Protein AF-0000000069254774 (afdb_homodimer)

Secondary structure (DSSP, 8-state):
-------THHHHHTT---TTT-SSSSS-EE--HHHHHHTTTTT-HHHHHH-TTS-GGGHHHHIIIIITTTS-GGGEES-HHHHHIIIIISTT--B-TTSSBP------GGG-/-------THHHHHTT---TTT-SSSSS-EE--HHHHHHTTTTT-HHHHHH-TTS-GGGHHHHIIIIITTTS-GGGEES-HHHHHIIIIISTT--B-TTSSBP------GGG-

Foldseek 3Di:
DCPPPPDPQPQQQAQFDPCVVPLLGRTAAAAAPVVCVVVLRCSLVSLCVVCVPDRSVCSVVCCVPPRCVPYDVLRHHNDPVVLCCQCPVDVQSNDHSNRHRGDDDDPVVVVD/DPPPPPDPQPQQQAQFDPCVVPLLGRTAAAAAPVVCVVVLRCSLVSLCVVPVPDRSVCSVVCCVPPRCVPYDVLRHHNDPVVLCCQCPVDVQSNDHSNRHRGDDDDPVVVVD

pLDDT: mean 90.21, std 16.28, range [24.8, 98.81]

InterPro domains:
  IPR005804 Fatty acid desaturase domain [PF00487] (6-72)

Radius of gyration: 17.15 Å; Cα contacts (8 Å, |Δi|>4): 344; chains: 2; bounding box: 41×52×36 Å

Structure (mmCIF, N/CA/C/O backbone):
data_AF-0000000069254774-model_v1
#
loop_
_entity.id
_entity.type
_entity.pdbx_description
1 polymer 'Fatty acid desaturase domain-containing protein'
#
loop_
_atom_site.group_PDB
_atom_site.id
_atom_site.type_symbol
_atom_site.label_atom_id
_atom_site.label_alt_id
_atom_site.label_comp_id
_atom_site.label_asym_id
_atom_site.label_entity_id
_atom_site.label_seq_id
_atom_site.pdbx_PDB_ins_code
_atom_site.Cartn_x
_atom_site.Cartn_y
_atom_site.Cartn_z
_atom_site.occupancy
_atom_site.B_iso_or_equiv
_atom_site.auth_seq_id
_atom_site.auth_comp_id
_atom_site.auth_asym_id
_atom_site.auth_atom_id
_atom_site.pdbx_PDB_model_num
ATOM 1 N N . MET A 1 1 ? 7.668 20.578 -15.734 1 24.8 1 MET A N 1
ATOM 2 C CA . MET A 1 1 ? 6.406 20.531 -15.008 1 24.8 1 MET A CA 1
ATOM 3 C C . MET A 1 1 ? 5.965 19.094 -14.773 1 24.8 1 MET A C 1
ATOM 5 O O . MET A 1 1 ? 5.289 18.5 -15.625 1 24.8 1 MET A O 1
ATOM 9 N N . GLU A 1 2 ? 6.949 18.266 -14.375 1 31.88 2 GLU A N 1
ATOM 10 C CA . GLU A 1 2 ? 6.875 16.812 -14.203 1 31.88 2 GLU A CA 1
ATOM 11 C C . GLU A 1 2 ? 5.672 16.422 -13.352 1 31.88 2 GLU A C 1
ATOM 13 O O . GLU A 1 2 ? 5.629 16.703 -12.156 1 31.88 2 GLU A O 1
ATOM 18 N N . VAL A 1 3 ? 4.516 16.75 -13.898 1 34.66 3 VAL A N 1
ATOM 19 C CA . VAL A 1 3 ? 3.275 16.312 -13.273 1 34.66 3 VAL A CA 1
ATOM 20 C C . VAL A 1 3 ? 3.441 14.883 -12.75 1 34.66 3 VAL A C 1
ATOM 22 O O . VAL A 1 3 ? 3.494 13.93 -13.531 1 34.66 3 VAL A O 1
ATOM 25 N N . ALA A 1 4 ? 4.359 14.664 -11.906 1 39.81 4 ALA A N 1
ATOM 26 C CA . ALA A 1 4 ? 4.605 13.383 -11.242 1 39.81 4 ALA A CA 1
ATOM 27 C C . ALA A 1 4 ? 3.297 12.742 -10.789 1 39.81 4 ALA A C 1
ATOM 29 O O . ALA A 1 4 ? 2.48 13.383 -10.125 1 39.81 4 ALA A O 1
ATOM 30 N N . LEU A 1 5 ? 2.537 12.047 -11.719 1 46.41 5 LEU A N 1
ATOM 31 C CA . LEU A 1 5 ? 1.469 11.164 -11.258 1 46.41 5 LEU A CA 1
ATOM 32 C C . LEU A 1 5 ? 1.675 10.789 -9.797 1 46.41 5 LEU A C 1
ATOM 34 O O . LEU A 1 5 ? 2.609 10.055 -9.461 1 46.41 5 LEU A O 1
ATOM 38 N N . ILE A 1 6 ? 1.375 11.734 -8.938 1 56.88 6 ILE A N 1
ATOM 39 C CA . ILE A 1 6 ? 1.533 11.484 -7.512 1 56.88 6 ILE A CA 1
ATOM 40 C C . ILE A 1 6 ? 0.754 10.234 -7.117 1 56.88 6 ILE A C 1
ATOM 42 O O . ILE A 1 6 ? -0.467 10.172 -7.281 1 56.88 6 ILE A O 1
ATOM 46 N N . SER A 1 7 ? 1.48 9.164 -7.016 1 82.88 7 SER A N 1
ATOM 47 C CA . SER A 1 7 ? 0.861 7.988 -6.406 1 82.88 7 SER A CA 1
ATOM 48 C C . SER A 1 7 ? 0.225 8.336 -5.062 1 82.88 7 SER A C 1
ATOM 50 O O . SER A 1 7 ? 0.758 9.148 -4.309 1 82.88 7 SER A O 1
ATOM 52 N N . ILE A 1 8 ? -1.012 7.98 -4.863 1 90.56 8 ILE A N 1
ATOM 53 C CA . ILE A 1 8 ? -1.731 8.258 -3.627 1 90.56 8 ILE A CA 1
ATOM 54 C C . ILE A 1 8 ? -0.95 7.703 -2.438 1 90.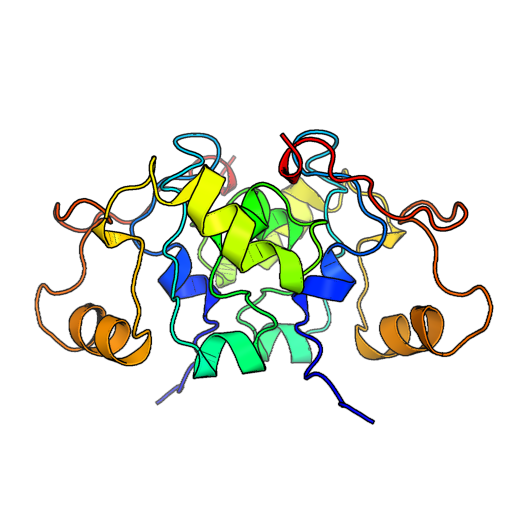56 8 ILE A C 1
ATOM 56 O O . ILE A 1 8 ? -1.221 8.062 -1.288 1 90.56 8 ILE A O 1
ATOM 60 N N . ASN A 1 9 ? 0.108 6.902 -2.73 1 90.38 9 ASN A N 1
ATOM 61 C CA . ASN A 1 9 ? 0.899 6.312 -1.654 1 90.38 9 ASN A CA 1
ATOM 62 C C . ASN A 1 9 ? 1.767 7.359 -0.961 1 90.38 9 ASN A C 1
ATOM 64 O O . ASN A 1 9 ? 1.96 7.305 0.255 1 90.38 9 ASN A O 1
ATOM 68 N N . LEU A 1 10 ? 2.248 8.32 -1.688 1 90.62 10 LEU A N 1
ATOM 69 C CA . LEU A 1 10 ? 3.154 9.32 -1.123 1 90.62 10 LEU A CA 1
ATOM 70 C C . LEU A 1 10 ? 2.449 10.156 -0.059 1 90.62 10 LEU A C 1
ATOM 72 O O . LEU A 1 10 ? 2.883 10.195 1.094 1 90.62 10 LEU A O 1
ATOM 76 N N . PRO A 1 11 ? 1.321 10.758 -0.406 1 94.75 11 PRO A N 1
ATOM 77 C CA . PRO A 1 11 ? 0.665 11.555 0.636 1 94.75 11 PRO A CA 1
ATOM 78 C C . PRO A 1 11 ? 0.104 10.695 1.767 1 94.75 11 PRO A C 1
ATOM 80 O O . PRO A 1 11 ? -0.051 11.172 2.893 1 94.75 11 PRO A O 1
ATOM 83 N N . GLN A 1 12 ? -0.158 9.438 1.598 1 97.12 12 GLN A N 1
ATOM 84 C CA . GLN A 1 12 ? -0.706 8.57 2.635 1 97.12 12 GLN A CA 1
ATOM 85 C C . GLN A 1 12 ? 0.317 8.328 3.74 1 97.12 12 GLN A C 1
ATOM 87 O O . GLN A 1 12 ? -0.052 8.062 4.887 1 97.12 12 GLN A O 1
ATOM 92 N N . HIS A 1 13 ? 1.558 8.438 3.449 1 96.62 13 HIS A N 1
ATOM 93 C CA . HIS A 1 13 ? 2.557 8.148 4.473 1 96.62 13 HIS A CA 1
ATOM 94 C C . HIS A 1 13 ? 3.342 9.398 4.844 1 96.62 13 HIS A C 1
ATOM 96 O O . HIS A 1 13 ? 4.238 9.352 5.688 1 96.62 13 HIS A O 1
ATOM 102 N N . ASP A 1 14 ? 2.996 10.5 4.172 1 94.81 14 ASP A N 1
ATOM 103 C CA . ASP A 1 14 ? 3.664 11.766 4.453 1 94.81 14 ASP A CA 1
ATOM 104 C C . ASP A 1 14 ? 3.406 12.219 5.887 1 94.81 14 ASP A C 1
ATOM 106 O O . ASP A 1 14 ? 2.254 12.336 6.309 1 94.81 14 ASP A O 1
ATOM 110 N N . GLY A 1 15 ? 4.551 12.406 6.617 1 96.44 15 GLY A N 1
ATOM 111 C CA . GLY A 1 15 ? 4.449 12.914 7.973 1 96.44 15 GLY A CA 1
ATOM 112 C C . GLY A 1 15 ? 3.961 11.875 8.969 1 96.44 15 GLY A C 1
ATOM 113 O O . GLY A 1 15 ? 3.445 12.219 10.031 1 96.44 15 GLY A O 1
ATOM 114 N N . CYS A 1 16 ? 4.016 10.633 8.695 1 97.62 16 CYS A N 1
ATOM 115 C CA . CYS A 1 16 ? 3.562 9.562 9.578 1 97.62 16 CYS A CA 1
ATOM 116 C C . CYS A 1 16 ? 4.738 8.727 10.062 1 97.62 16 CYS A C 1
ATOM 118 O O . CYS A 1 16 ? 5.754 8.609 9.375 1 97.62 16 CYS A O 1
ATOM 120 N N . PRO A 1 17 ? 4.613 8.148 11.281 1 95.88 17 PRO A N 1
ATOM 121 C CA . PRO A 1 17 ? 5.629 7.191 11.727 1 95.88 17 PRO A CA 1
ATOM 122 C C . PRO A 1 17 ? 5.562 5.867 10.969 1 95.88 17 PRO A C 1
ATOM 124 O O . PRO A 1 17 ? 4.613 5.629 10.219 1 95.88 17 PRO A O 1
ATOM 127 N N . GLY A 1 18 ? 6.59 5.02 11.109 1 93.88 18 GLY A N 1
ATOM 128 C CA . GLY A 1 18 ? 6.574 3.688 10.523 1 93.88 18 GLY A CA 1
ATOM 129 C C . GLY A 1 18 ? 5.594 2.752 11.203 1 93.88 18 GLY A C 1
ATOM 130 O O . GLY A 1 18 ? 5.184 2.992 12.344 1 93.88 18 GLY A O 1
ATOM 131 N N . PRO A 1 19 ? 5.242 1.727 10.5 1 94.25 19 PRO A N 1
ATOM 132 C CA . PRO A 1 19 ? 4.266 0.792 11.062 1 94.25 19 PRO A CA 1
ATOM 133 C C . PRO A 1 19 ? 4.77 0.103 12.328 1 94.25 19 PRO A C 1
ATOM 135 O O . PRO A 1 19 ? 3.973 -0.249 13.203 1 94.25 19 PRO A O 1
ATOM 138 N N . ASP A 1 20 ? 6.066 -0.096 12.438 1 92.06 20 ASP A N 1
ATOM 139 C CA . ASP A 1 20 ? 6.637 -0.73 13.625 1 92.06 20 ASP A CA 1
ATOM 140 C C . ASP A 1 20 ? 6.574 0.202 14.828 1 92.06 20 ASP A C 1
ATOM 142 O O . ASP A 1 20 ? 6.508 -0.257 15.969 1 92.06 20 ASP A O 1
ATOM 146 N N . GLU A 1 21 ? 6.598 1.46 14.586 1 94.5 21 GLU A N 1
ATOM 147 C CA . GLU A 1 21 ? 6.527 2.461 15.641 1 94.5 21 GLU A CA 1
ATOM 148 C C . GLU A 1 21 ? 5.086 2.686 16.094 1 94.5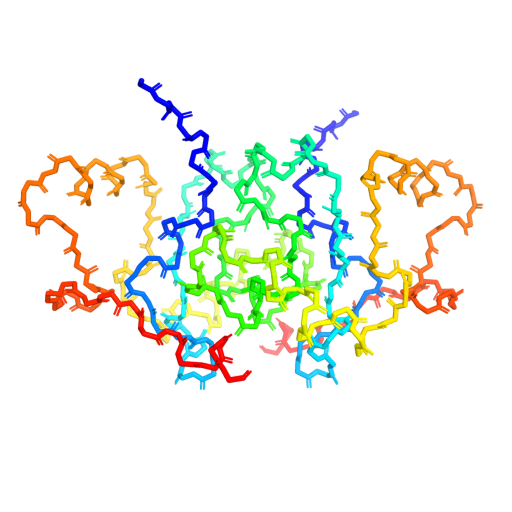 21 GLU A C 1
ATOM 150 O O . GLU A 1 21 ? 4.809 2.754 17.297 1 94.5 21 GLU A O 1
ATOM 155 N N . ASP A 1 22 ? 4.191 2.779 15.211 1 97.06 22 ASP A N 1
ATOM 156 C CA . ASP A 1 22 ? 2.779 3.035 15.484 1 97.06 22 ASP A CA 1
ATOM 157 C C . ASP A 1 22 ? 1.898 2.502 14.352 1 97.06 22 ASP A C 1
ATOM 159 O O . ASP A 1 22 ? 1.732 3.16 13.328 1 97.06 22 ASP A O 1
ATOM 163 N N . LYS A 1 23 ? 1.201 1.431 14.539 1 96.62 23 LYS A N 1
ATOM 164 C CA . LYS A 1 23 ? 0.469 0.775 13.461 1 96.62 23 LYS A CA 1
ATOM 165 C C . LYS A 1 23 ? -0.823 1.521 13.141 1 96.62 23 LYS A C 1
ATOM 167 O O . LYS A 1 23 ? -1.373 1.379 12.047 1 96.62 23 LYS A O 1
ATOM 172 N N . TYR A 1 24 ? -1.345 2.287 14.055 1 98.38 24 TYR A N 1
ATOM 173 C CA . TYR A 1 24 ? -2.604 2.984 13.812 1 98.38 24 TYR A CA 1
ATOM 174 C C . TYR A 1 24 ? -2.361 4.324 13.125 1 98.38 24 TYR A C 1
ATOM 176 O O . TYR A 1 24 ? -3.227 4.82 12.398 1 98.38 24 TYR A O 1
ATOM 184 N N . ASN A 1 25 ? -1.168 4.922 13.352 1 98.5 25 ASN A N 1
ATOM 185 C CA . ASN A 1 25 ? -0.902 6.258 12.836 1 98.5 25 ASN A CA 1
ATOM 186 C C . ASN A 1 25 ? 0.149 6.234 11.734 1 98.5 25 ASN A C 1
ATOM 188 O O . ASN A 1 25 ? 0.721 7.27 11.391 1 98.5 25 ASN A O 1
ATOM 192 N N . CYS A 1 26 ? 0.3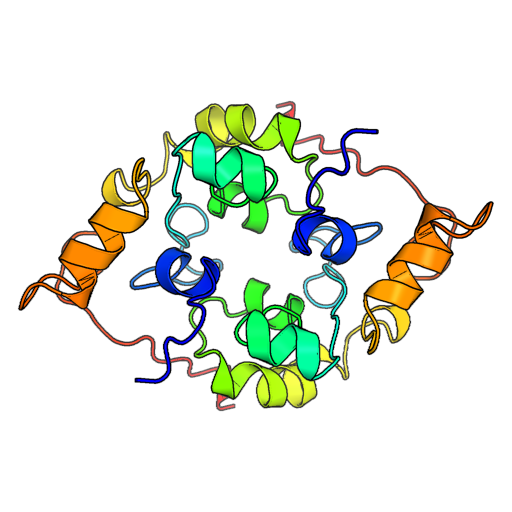88 5.074 11.18 1 97.38 26 CYS A N 1
ATOM 193 C CA . CYS A 1 26 ? 1.476 4.93 10.219 1 97.38 26 CYS A CA 1
ATOM 194 C C . CYS A 1 26 ? 1.052 5.422 8.844 1 97.38 26 CYS A C 1
ATOM 196 O O . CYS A 1 26 ? 1.865 5.465 7.918 1 97.38 26 CYS A O 1
ATOM 198 N N . SER A 1 27 ? -0.226 5.777 8.656 1 98.44 27 SER A N 1
ATOM 199 C CA . SER A 1 27 ? -0.678 6.258 7.352 1 98.44 27 SER A CA 1
ATOM 200 C C . SER A 1 27 ? -1.905 7.152 7.488 1 98.44 27 SER A C 1
ATOM 202 O O . SER A 1 27 ? -2.635 7.066 8.477 1 98.44 27 SER A O 1
ATOM 204 N N . ARG A 1 28 ? -2.039 8.023 6.543 1 98.44 28 ARG A N 1
ATOM 205 C CA . ARG A 1 28 ? -3.254 8.805 6.355 1 98.44 28 ARG A CA 1
ATOM 206 C C . ARG A 1 28 ? -4.273 8.047 5.512 1 98.44 28 ARG A C 1
ATOM 208 O O . ARG A 1 28 ? -3.898 7.281 4.621 1 98.44 28 ARG A O 1
ATOM 215 N N . ASN A 1 29 ? -5.527 8.242 5.848 1 98.81 29 ASN A N 1
ATOM 216 C CA . ASN A 1 29 ? -6.633 7.621 5.125 1 98.81 29 ASN A CA 1
ATOM 217 C C . ASN A 1 29 ? -7.473 8.656 4.383 1 98.81 29 ASN A C 1
ATOM 219 O O . ASN A 1 29 ? -7.863 9.672 4.957 1 98.81 29 ASN A O 1
ATOM 223 N N . PHE A 1 30 ? -7.652 8.492 3.156 1 98.25 30 PHE A N 1
ATOM 224 C CA . PHE A 1 30 ? -8.5 9.352 2.336 1 98.25 30 PHE A CA 1
ATOM 225 C C . PHE A 1 30 ? -9.82 8.656 2.014 1 98.25 30 PHE A C 1
ATOM 227 O O . PHE A 1 30 ? -9.891 7.844 1.091 1 98.25 30 PHE A O 1
ATOM 234 N N . THR A 1 31 ? -10.859 9.062 2.656 1 98.44 31 THR A N 1
ATOM 235 C CA . THR A 1 31 ? -12.07 8.258 2.781 1 98.44 31 THR A CA 1
ATOM 236 C C . THR A 1 31 ? -13.125 8.719 1.78 1 98.44 31 THR A C 1
ATOM 238 O O . THR A 1 31 ? -14.242 8.195 1.771 1 98.44 31 THR A O 1
ATOM 241 N N . GLY A 1 32 ? -12.82 9.656 0.905 1 97.75 32 GLY A N 1
ATOM 242 C CA . GLY A 1 32 ? -13.781 10.094 -0.099 1 97.75 32 GLY A CA 1
ATOM 243 C C . GLY A 1 32 ? -14.273 8.977 -0.99 1 97.75 32 GLY A C 1
ATOM 244 O O . GLY A 1 32 ? -13.484 8.125 -1.423 1 97.75 32 GLY A O 1
ATOM 245 N N . PRO A 1 33 ? -15.602 8.938 -1.313 1 96.44 33 PRO A N 1
ATOM 246 C CA . PRO A 1 33 ? -16.172 7.797 -2.033 1 96.44 33 PRO A CA 1
ATOM 247 C C . PRO A 1 33 ? -15.68 7.699 -3.475 1 96.44 33 PRO A C 1
ATOM 249 O O . PRO A 1 33 ? -15.516 6.598 -4 1 96.44 33 PRO A O 1
ATOM 252 N N . LEU A 1 34 ? -15.438 8.789 -4.113 1 94.56 34 LEU A N 1
ATOM 253 C CA . LEU A 1 34 ? -14.992 8.742 -5.5 1 94.56 34 LEU A CA 1
ATOM 254 C C . LEU A 1 34 ? -13.617 8.102 -5.613 1 94.56 34 LEU A C 1
ATOM 256 O O . LEU A 1 34 ? -13.398 7.215 -6.441 1 94.56 34 LEU A O 1
ATOM 260 N N . LEU A 1 35 ? -12.664 8.555 -4.801 1 93.94 35 LEU A N 1
ATOM 261 C CA . LEU A 1 35 ? -11.336 7.965 -4.781 1 93.94 35 LEU A CA 1
ATOM 262 C C . LEU A 1 35 ? -11.406 6.465 -4.508 1 93.94 35 LEU A C 1
ATOM 264 O O . LEU A 1 35 ? -10.773 5.672 -5.211 1 93.94 35 LEU A O 1
ATOM 268 N N . ASN A 1 36 ? -12.188 6.078 -3.562 1 95.62 36 ASN A N 1
ATOM 269 C CA . ASN A 1 36 ? -12.203 4.699 -3.09 1 95.62 36 ASN A CA 1
ATOM 270 C C . ASN A 1 36 ? -12.945 3.781 -4.055 1 95.62 36 ASN A C 1
ATOM 272 O O . ASN A 1 36 ? -12.664 2.584 -4.125 1 95.62 36 ASN A O 1
ATOM 276 N N . TYR A 1 37 ? -13.844 4.352 -4.781 1 93.75 37 TYR A N 1
ATOM 277 C CA . TYR A 1 37 ? -14.453 3.584 -5.863 1 93.75 37 TYR A CA 1
ATOM 278 C C . TYR A 1 37 ? -13.406 3.195 -6.902 1 93.75 37 TYR A C 1
ATOM 280 O O . TYR A 1 37 ? -13.367 2.049 -7.352 1 93.75 37 TYR A O 1
ATOM 288 N N . PHE A 1 38 ? -12.438 4.082 -7.184 1 90.88 38 PHE A N 1
ATOM 289 C CA . PHE A 1 38 ? -11.477 3.863 -8.258 1 90.88 38 PHE A CA 1
ATOM 290 C C . PHE A 1 38 ? -10.258 3.098 -7.75 1 90.88 38 PHE A C 1
ATOM 292 O O . PHE A 1 38 ? -9.523 2.496 -8.539 1 90.88 38 PHE A O 1
ATOM 299 N N . THR A 1 39 ? -10.07 3.021 -6.469 1 92.69 39 THR A N 1
ATOM 300 C CA . THR A 1 39 ? -8.859 2.408 -5.934 1 92.69 39 THR A CA 1
ATOM 301 C C . THR A 1 39 ? -9.195 1.165 -5.117 1 92.69 39 THR A C 1
ATOM 303 O O . THR A 1 39 ? -8.359 0.671 -4.355 1 92.69 39 THR A O 1
ATOM 306 N N . CYS A 1 40 ? -10.445 0.709 -5.203 1 93.88 40 CYS A N 1
ATOM 307 C CA . CYS A 1 40 ? -10.867 -0.451 -4.43 1 93.88 40 CYS A CA 1
ATOM 308 C C . CYS A 1 40 ? -10.555 -0.26 -2.949 1 93.88 40 CYS A C 1
ATOM 310 O O . CYS A 1 40 ? -9.938 -1.12 -2.322 1 93.88 40 CYS A O 1
ATOM 312 N N . ASN A 1 41 ? -10.914 0.924 -2.438 1 96.19 41 ASN A N 1
ATOM 313 C CA . ASN A 1 41 ? -10.875 1.281 -1.023 1 96.19 41 ASN A CA 1
ATOM 314 C C . ASN A 1 41 ? -9.445 1.33 -0.495 1 96.19 41 ASN A C 1
ATOM 316 O O . ASN A 1 41 ? -9.211 1.181 0.707 1 96.19 41 ASN A O 1
ATOM 320 N N . ASN A 1 42 ? -8.445 1.616 -1.459 1 95.44 42 ASN A N 1
ATOM 321 C CA . ASN A 1 42 ? -7.062 1.805 -1.027 1 95.44 42 ASN A CA 1
ATOM 322 C C . ASN A 1 42 ? -6.902 3.072 -0.194 1 95.44 42 ASN A C 1
ATOM 324 O O . ASN A 1 42 ? -5.863 3.281 0.432 1 95.44 42 ASN A O 1
ATOM 328 N N . GLY A 1 43 ? -7.898 3.969 -0.177 1 97.31 43 GLY A N 1
ATOM 329 C CA . GLY A 1 43 ? -7.891 5.121 0.711 1 97.31 43 GLY A CA 1
ATOM 330 C C . GLY A 1 43 ? -7.867 4.742 2.18 1 97.31 43 GLY A C 1
ATOM 331 O O . GLY A 1 43 ? -7.422 5.523 3.021 1 97.31 43 GLY A O 1
ATOM 332 N N . TYR A 1 44 ? -8.352 3.596 2.471 1 98.06 44 TYR A N 1
ATOM 333 C CA . TYR A 1 44 ? -8.266 3.043 3.818 1 98.06 44 TYR A CA 1
ATOM 334 C C . TYR A 1 44 ? -6.957 2.287 4.012 1 98.06 44 TYR A C 1
ATOM 336 O O . TYR A 1 44 ? -6.957 1.062 4.16 1 98.06 44 TYR A O 1
ATOM 344 N N . HIS A 1 45 ? -5.945 3.088 4.094 1 98.25 45 HIS A N 1
ATOM 345 C CA . HIS A 1 45 ? -4.598 2.584 3.869 1 98.25 45 HIS A CA 1
ATOM 346 C C . HIS A 1 45 ? -4.027 1.949 5.137 1 98.25 45 HIS A C 1
ATOM 348 O O . HIS A 1 45 ? -3.242 1.002 5.062 1 98.25 45 HIS A O 1
ATOM 354 N N . THR A 1 46 ? -4.453 2.43 6.336 1 98.5 46 THR A N 1
ATOM 355 C CA . THR A 1 46 ? -4.012 1.815 7.582 1 98.5 46 THR A CA 1
ATOM 356 C C . THR A 1 46 ? -4.496 0.372 7.676 1 98.5 46 THR A C 1
ATOM 358 O O . THR A 1 46 ? -3.717 -0.531 7.988 1 98.5 46 THR A O 1
ATOM 361 N N . ILE A 1 47 ? -5.785 0.169 7.363 1 97.38 47 ILE A N 1
ATOM 362 C CA . ILE A 1 47 ? -6.316 -1.19 7.371 1 97.38 47 ILE A CA 1
ATOM 363 C C . ILE A 1 47 ? -5.594 -2.029 6.32 1 97.38 47 ILE A C 1
ATOM 365 O O . ILE A 1 47 ? -5.316 -3.211 6.543 1 97.38 47 ILE A O 1
ATOM 369 N N . HIS A 1 48 ? -5.238 -1.461 5.164 1 96.75 48 HIS A N 1
ATOM 370 C CA . HIS A 1 48 ? -4.465 -2.158 4.141 1 96.75 48 HIS A CA 1
ATOM 371 C C . HIS A 1 48 ? -3.127 -2.637 4.695 1 96.75 48 HIS A C 1
ATOM 373 O O . HIS A 1 48 ? -2.715 -3.77 4.438 1 96.75 48 HIS A O 1
ATOM 379 N N . HIS A 1 49 ? -2.475 -1.794 5.363 1 97.31 49 HIS A N 1
ATOM 380 C CA . HIS A 1 49 ? -1.188 -2.18 5.934 1 97.31 49 HIS A CA 1
ATOM 381 C C . HIS A 1 49 ? -1.359 -3.248 7.008 1 97.31 49 HIS A C 1
ATOM 383 O O . HIS A 1 49 ? -0.543 -4.164 7.113 1 97.31 49 HIS A O 1
ATOM 389 N N . MET A 1 50 ? -2.41 -3.148 7.812 1 95.44 50 MET A N 1
ATOM 390 C CA . MET A 1 50 ? -2.625 -4.07 8.922 1 95.44 50 MET A CA 1
ATOM 391 C C . MET A 1 50 ? -3.096 -5.43 8.414 1 95.44 50 MET A C 1
ATOM 393 O O . MET A 1 50 ? -2.672 -6.469 8.93 1 95.44 50 MET A O 1
ATOM 397 N N . TYR A 1 51 ? -3.977 -5.367 7.426 1 94.56 51 TYR A N 1
ATOM 398 C CA . TYR A 1 51 ? -4.613 -6.57 6.902 1 94.56 51 TYR A CA 1
ATOM 399 C C . TYR A 1 51 ? -4.652 -6.551 5.379 1 94.56 51 TYR A C 1
ATOM 401 O O . TYR A 1 51 ? -5.734 -6.523 4.781 1 94.56 51 TYR A O 1
ATOM 409 N N . PRO A 1 52 ? -3.504 -6.754 4.766 1 95.19 52 PRO A N 1
ATOM 410 C CA . PRO A 1 52 ? -3.451 -6.551 3.316 1 95.19 52 PRO A CA 1
ATOM 411 C C . PRO A 1 52 ? -4.168 -7.656 2.541 1 95.19 52 PRO A C 1
ATOM 413 O O . PRO A 1 52 ? -4.473 -7.484 1.358 1 95.19 52 PRO A O 1
ATOM 416 N N . GLY A 1 53 ? -4.477 -8.711 3.143 1 91.25 53 GLY A N 1
ATOM 417 C CA . GLY A 1 53 ? -5.215 -9.781 2.494 1 91.25 53 GLY A CA 1
ATOM 418 C C . GLY A 1 53 ? -6.719 -9.602 2.576 1 91.25 53 GLY A C 1
ATOM 419 O O . GLY A 1 53 ? -7.473 -10.375 1.976 1 91.25 53 GLY A O 1
ATOM 420 N N . MET A 1 54 ? -7.16 -8.602 3.248 1 93.12 54 MET A N 1
ATOM 421 C CA . MET A 1 54 ? -8.586 -8.336 3.41 1 93.12 54 MET A CA 1
ATOM 422 C C . MET A 1 54 ? -9.219 -7.926 2.084 1 93.12 54 MET A C 1
ATOM 424 O O . MET A 1 54 ? -8.633 -7.152 1.326 1 93.12 54 MET A O 1
ATOM 428 N N . HIS A 1 55 ? -10.422 -8.516 1.831 1 91.81 55 HIS A N 1
ATOM 429 C CA . HIS A 1 55 ? -11.156 -8.094 0.643 1 91.81 55 HIS A CA 1
ATOM 430 C C . HIS A 1 55 ? -11.531 -6.617 0.728 1 91.81 55 HIS A C 1
ATOM 432 O O . HIS A 1 55 ? -11.922 -6.133 1.792 1 91.81 55 HIS A O 1
ATOM 438 N N . TRP A 1 56 ? -11.461 -5.961 -0.307 1 92 56 TRP A N 1
ATOM 439 C CA . TRP A 1 56 ? -11.602 -4.512 -0.327 1 92 56 TRP A CA 1
ATOM 440 C C . TRP A 1 56 ? -12.977 -4.086 0.184 1 92 56 TRP A C 1
ATOM 442 O O . TRP A 1 56 ? -13.125 -3 0.753 1 92 56 TRP A O 1
ATOM 452 N N . THR A 1 57 ? -13.984 -4.871 0.034 1 92.81 57 THR A N 1
ATOM 453 C CA . THR A 1 57 ? -15.328 -4.48 0.445 1 92.81 57 THR A CA 1
ATOM 454 C C . THR A 1 57 ? -15.453 -4.469 1.966 1 92.81 57 THR A C 1
ATOM 456 O O . THR A 1 57 ? -16.359 -3.855 2.518 1 92.81 57 THR A O 1
ATOM 459 N N . ALA A 1 58 ? -14.586 -5.141 2.623 1 95.19 58 ALA A N 1
ATOM 460 C CA . ALA A 1 58 ? -14.633 -5.23 4.078 1 95.19 58 ALA A CA 1
ATOM 461 C C . ALA A 1 58 ? -13.836 -4.102 4.727 1 95.19 58 ALA A C 1
ATOM 463 O O . ALA A 1 58 ? -13.945 -3.867 5.93 1 95.19 58 ALA A O 1
ATOM 464 N N . MET A 1 59 ? -13.102 -3.391 3.979 1 96.25 59 MET A N 1
ATOM 465 C CA . MET A 1 59 ? -12.117 -2.451 4.5 1 96.25 59 MET A CA 1
ATOM 466 C C . MET A 1 59 ? -12.797 -1.27 5.184 1 96.25 59 MET A C 1
ATOM 468 O O . MET A 1 59 ? -12.297 -0.757 6.188 1 96.25 59 MET A O 1
ATOM 472 N N . ILE A 1 60 ? -13.914 -0.837 4.664 1 97.88 60 ILE A N 1
ATOM 473 C CA . ILE A 1 60 ? -14.602 0.315 5.234 1 97.88 60 ILE A CA 1
ATOM 474 C C . ILE A 1 60 ? -15.031 -0 6.664 1 97.88 60 ILE A C 1
ATOM 476 O O . ILE A 1 60 ? -14.711 0.744 7.594 1 97.88 60 ILE A O 1
ATOM 480 N N . GLU A 1 61 ? -15.719 -1.094 6.773 1 97.94 61 GLU A N 1
ATOM 481 C CA . GLU A 1 61 ? -16.172 -1.489 8.102 1 97.94 61 GLU A CA 1
ATOM 482 C C . GLU A 1 61 ? -15 -1.749 9.039 1 97.94 61 GLU A C 1
ATOM 484 O O . GLU A 1 61 ? -15.031 -1.358 10.203 1 97.94 61 GLU A O 1
ATOM 489 N N . ALA A 1 62 ? -13.992 -2.43 8.609 1 97.69 62 ALA A N 1
ATOM 490 C CA . ALA A 1 62 ? -12.812 -2.707 9.422 1 97.69 62 ALA A CA 1
ATOM 491 C C . ALA A 1 62 ? -12.141 -1.413 9.875 1 97.69 62 ALA A C 1
ATOM 493 O O . ALA A 1 62 ? -11.711 -1.296 11.023 1 97.69 62 ALA A O 1
ATOM 494 N N . HIS A 1 63 ? -12.016 -0.462 8.93 1 98.38 63 HIS A N 1
ATOM 495 C CA . HIS A 1 63 ? -11.461 0.842 9.281 1 98.38 63 HIS A CA 1
ATOM 496 C C . HIS A 1 63 ? -12.258 1.484 10.414 1 98.38 63 HIS A C 1
ATOM 498 O O . HIS A 1 63 ? -11.672 1.935 11.406 1 98.38 63 HIS A O 1
ATOM 504 N N . GLU A 1 64 ? -13.555 1.495 10.273 1 98.44 64 GLU A N 1
ATOM 505 C CA . GLU A 1 64 ? -14.43 2.129 11.258 1 98.44 64 GLU A CA 1
ATOM 506 C C . GLU A 1 64 ? -14.297 1.455 12.625 1 98.44 64 GLU A C 1
ATOM 508 O O . GLU A 1 64 ? -14.32 2.127 13.656 1 98.44 64 GLU A O 1
ATOM 513 N N . ARG A 1 65 ? -14.094 0.21 12.609 1 97.81 65 ARG A N 1
ATOM 514 C CA . ARG A 1 65 ? -14.125 -0.554 13.852 1 97.81 65 ARG A CA 1
ATOM 515 C C . ARG A 1 65 ? -12.734 -0.626 14.484 1 97.81 65 ARG A C 1
ATOM 517 O O . ARG A 1 65 ? -12.602 -0.497 15.703 1 97.81 65 ARG A O 1
ATOM 524 N N . LEU A 1 66 ? -11.734 -0.803 13.727 1 97.44 66 LEU A N 1
ATOM 525 C CA . LEU A 1 66 ? -10.445 -1.215 14.258 1 97.44 66 LEU A CA 1
ATOM 526 C C . LEU A 1 66 ? -9.453 -0.054 14.25 1 97.44 66 LEU A C 1
ATOM 528 O O . LEU A 1 66 ? -8.531 -0.008 15.07 1 97.44 66 LEU A O 1
ATOM 532 N N . VAL A 1 67 ? -9.617 0.852 13.328 1 98.56 67 VAL A N 1
ATOM 533 C CA . VAL A 1 67 ? -8.578 1.853 13.117 1 98.56 67 VAL A CA 1
ATOM 534 C C . VAL A 1 67 ? -9.055 3.211 13.625 1 98.56 67 VAL A C 1
ATOM 536 O O . VAL A 1 67 ? -8.414 3.822 14.484 1 98.56 67 VAL A O 1
ATOM 539 N N . LYS A 1 68 ? -10.172 3.658 13.195 1 98.62 68 LYS A N 1
ATOM 540 C CA . LYS A 1 68 ? -10.672 5.012 13.43 1 98.62 68 LYS A CA 1
ATOM 541 C C . LYS A 1 68 ? -10.703 5.344 14.914 1 98.62 68 LYS A C 1
ATOM 543 O O . LYS A 1 68 ? -10.297 6.434 15.32 1 98.62 68 LYS A O 1
ATOM 548 N N . PRO A 1 69 ? -11.094 4.438 15.781 1 98.62 69 PRO A N 1
ATOM 549 C CA . PRO A 1 69 ? -11.148 4.793 17.203 1 98.62 69 PRO A CA 1
ATOM 550 C C . PRO A 1 69 ? -9.766 4.973 17.828 1 98.62 69 PRO A C 1
ATOM 552 O O . PRO A 1 69 ? -9.641 5.531 18.922 1 98.62 69 PRO A O 1
ATOM 555 N N . LYS A 1 70 ? -8.695 4.539 17.203 1 98.69 70 LYS A N 1
ATOM 556 C CA . LYS A 1 70 ? -7.371 4.508 17.812 1 98.69 70 LYS A CA 1
ATOM 557 C C . LYS A 1 70 ? -6.418 5.469 17.109 1 98.69 70 LYS A C 1
ATOM 559 O O . LYS A 1 70 ? -5.367 5.816 17.641 1 98.69 70 LYS A O 1
ATOM 564 N N . MET A 1 71 ? -6.789 5.891 15.945 1 98.69 71 MET A N 1
ATOM 565 C CA . MET A 1 71 ? -5.902 6.738 15.156 1 98.69 71 MET A CA 1
ATOM 566 C C . MET A 1 71 ? -6.078 8.203 15.531 1 98.69 71 MET A C 1
ATOM 568 O O . MET A 1 71 ? -7.094 8.586 16.125 1 98.69 71 MET A O 1
ATOM 572 N N . HIS A 1 72 ? -5.051 9.016 15.227 1 98.75 72 HIS A N 1
ATOM 573 C CA . HIS A 1 72 ? -5.211 10.469 15.312 1 98.75 72 HIS A CA 1
ATOM 574 C C . HIS A 1 72 ? -6.25 10.961 14.305 1 98.75 72 HIS A C 1
ATOM 576 O O . HIS A 1 72 ? -6.254 10.539 13.148 1 98.75 72 HIS A O 1
ATOM 582 N N . PRO A 1 73 ? -7.125 11.789 14.703 1 98.38 73 PRO A N 1
ATOM 583 C CA . PRO A 1 73 ? -8.219 12.227 13.836 1 98.38 73 PRO A CA 1
ATOM 584 C C . PRO A 1 73 ? -7.73 12.906 12.562 1 98.38 73 PRO A C 1
ATOM 586 O O . PRO A 1 73 ? -8.406 12.852 11.523 1 98.38 73 PRO A O 1
ATOM 589 N N . ASN A 1 74 ? -6.52 13.492 12.547 1 98.44 74 ASN A N 1
ATOM 590 C CA . ASN A 1 74 ? -5.969 14.141 11.359 1 98.44 74 ASN A CA 1
ATOM 591 C C . ASN A 1 74 ? -5.711 13.141 10.242 1 98.44 74 ASN A C 1
ATOM 593 O O . ASN A 1 74 ? -5.496 13.531 9.094 1 98.44 74 ASN A O 1
ATOM 597 N N . LEU A 1 75 ? -5.738 11.906 10.586 1 98.81 75 LEU A N 1
ATOM 598 C CA . LEU A 1 75 ? -5.352 10.891 9.617 1 98.81 75 LEU A CA 1
ATOM 599 C C . LEU A 1 75 ? -6.574 10.312 8.914 1 98.81 75 LEU A C 1
ATOM 601 O O . LEU A 1 75 ? -6.441 9.469 8.023 1 98.81 75 LEU A O 1
ATOM 605 N N . ASP A 1 76 ? -7.727 10.711 9.273 1 98.75 76 ASP A N 1
ATOM 606 C CA . ASP A 1 76 ? -8.969 10.375 8.594 1 98.75 76 ASP A CA 1
ATOM 607 C C . ASP A 1 76 ? -9.469 11.547 7.754 1 98.75 76 ASP A C 1
ATOM 609 O O . ASP A 1 76 ? -10.25 12.375 8.234 1 98.75 76 ASP A O 1
ATOM 613 N N . GLN A 1 77 ? -9.102 11.578 6.465 1 97.75 77 GLN A N 1
ATOM 614 C CA . GLN A 1 77 ? -9.32 12.719 5.574 1 97.75 77 GLN A CA 1
ATOM 615 C C . GLN A 1 77 ? -10.32 12.367 4.473 1 97.75 77 GLN A C 1
ATOM 617 O O . GLN A 1 77 ? -10.102 11.43 3.709 1 97.75 77 GLN A O 1
ATOM 622 N N . PRO A 1 78 ? -11.344 13.141 4.309 1 96.75 78 PRO A N 1
ATOM 623 C CA . PRO A 1 78 ? -12.344 12.812 3.289 1 96.75 78 PRO A CA 1
ATOM 624 C C . PRO A 1 78 ? -11.93 13.25 1.888 1 96.75 78 PRO A C 1
ATOM 626 O O . PRO A 1 78 ? -12.422 12.711 0.896 1 96.75 78 PRO A O 1
ATOM 629 N N . ASN A 1 79 ? -10.984 14.273 1.822 1 96.75 79 ASN A N 1
ATOM 630 C CA . ASN A 1 79 ? -10.695 14.875 0.523 1 96.75 79 ASN A CA 1
ATOM 631 C C . ASN A 1 79 ? -9.195 14.906 0.243 1 96.75 79 ASN A C 1
ATOM 633 O O . ASN A 1 79 ? -8.477 15.758 0.768 1 96.75 79 ASN A O 1
ATOM 637 N N . LEU A 1 80 ? -8.805 14.07 -0.629 1 96.19 80 LEU A N 1
ATOM 638 C CA . LEU A 1 80 ? -7.395 13.984 -1.004 1 96.19 80 LEU A CA 1
ATOM 639 C C . LEU A 1 80 ? -6.93 15.289 -1.65 1 96.19 80 LEU A C 1
ATOM 641 O O . LEU A 1 80 ? -5.863 15.812 -1.309 1 96.19 80 LEU A O 1
ATOM 645 N N . LEU A 1 81 ? -7.691 15.883 -2.549 1 95.75 81 LEU A N 1
ATOM 646 C CA . LEU A 1 81 ? -7.277 17.062 -3.303 1 95.75 81 LEU A CA 1
ATOM 647 C C . LEU A 1 81 ? -7.117 18.266 -2.383 1 95.75 81 LEU A C 1
ATOM 649 O O . LEU A 1 81 ? -6.191 19.062 -2.557 1 95.75 81 LEU A O 1
ATOM 653 N N . TRP A 1 82 ? -8.031 18.391 -1.471 1 96.62 82 TRP A N 1
ATOM 654 C CA . TRP A 1 82 ? -7.887 19.469 -0.498 1 96.62 82 TRP A CA 1
ATOM 655 C C . TRP A 1 82 ? -6.617 19.297 0.33 1 96.62 82 TRP A C 1
ATOM 657 O O . TRP A 1 82 ? -5.891 20.266 0.581 1 96.62 82 TRP A O 1
ATOM 667 N N . TYR A 1 83 ? -6.336 18.094 0.758 1 96.81 83 TYR A N 1
ATOM 668 C CA . TYR A 1 83 ? -5.121 17.828 1.515 1 96.81 83 TYR A CA 1
ATOM 669 C C . TYR A 1 83 ? -3.881 18.203 0.707 1 96.81 83 TYR A C 1
ATOM 671 O O . TYR A 1 83 ? -2.955 18.828 1.231 1 96.81 83 TYR A O 1
ATOM 679 N N . LEU A 1 84 ? -3.842 17.797 -0.53 1 96.19 84 LEU A N 1
ATOM 680 C CA . LEU A 1 84 ? -2.695 18.109 -1.382 1 96.19 84 LEU A CA 1
ATOM 681 C C . LEU A 1 84 ? -2.516 19.609 -1.54 1 96.19 84 LEU A C 1
ATOM 683 O O . LEU A 1 84 ? -1.391 20.109 -1.488 1 96.19 84 LEU A O 1
ATOM 687 N N . PHE A 1 85 ? -3.605 20.266 -1.718 1 97.38 85 PHE A N 1
ATOM 688 C CA . PHE A 1 85 ? -3.559 21.719 -1.863 1 97.38 85 PHE A CA 1
ATOM 689 C C . PHE A 1 85 ? -2.984 22.359 -0.611 1 97.38 85 PHE A C 1
ATOM 691 O O . PHE A 1 85 ? -2.018 23.125 -0.689 1 97.38 85 PHE A O 1
ATOM 698 N N . VAL A 1 86 ? -3.508 22.078 0.581 1 97 86 VAL A N 1
ATOM 699 C CA . VAL A 1 86 ? -3.09 22.672 1.847 1 97 86 VAL A CA 1
ATOM 700 C C . VAL A 1 86 ? -1.633 22.312 2.129 1 97 86 VAL A C 1
ATOM 702 O O . VAL A 1 86 ? -0.844 23.172 2.531 1 97 86 VAL A O 1
ATOM 705 N N . THR A 1 87 ? -1.293 21.062 1.892 1 95.94 87 THR A N 1
ATOM 706 C CA . THR A 1 87 ? 0.001 20.531 2.297 1 95.94 87 THR A CA 1
ATOM 707 C C . THR A 1 87 ? 1.106 21.016 1.366 1 95.94 87 THR A C 1
ATOM 709 O O . THR A 1 87 ? 2.195 21.375 1.819 1 95.94 87 THR A O 1
ATOM 712 N N . TYR A 1 88 ? 0.776 21.109 0.057 1 94.31 88 TYR A N 1
ATOM 713 C CA . TYR A 1 88 ? 1.883 21.312 -0.869 1 94.31 88 TYR A CA 1
ATOM 714 C C . TYR A 1 88 ? 1.779 22.688 -1.545 1 94.31 88 TYR A C 1
ATOM 716 O O . TYR A 1 88 ? 2.758 23.172 -2.105 1 94.31 88 TYR A O 1
ATOM 724 N N . ALA A 1 89 ? 0.642 23.344 -1.463 1 95.62 89 ALA A N 1
ATOM 725 C CA . ALA A 1 89 ? 0.482 24.609 -2.17 1 95.62 89 ALA A CA 1
ATOM 726 C C . ALA A 1 89 ? 0.56 25.797 -1.203 1 95.62 89 ALA A C 1
ATOM 728 O O . ALA A 1 89 ? 0.952 26.906 -1.591 1 95.62 89 ALA A O 1
ATOM 729 N N . LEU A 1 90 ? 0.202 25.625 0.072 1 95.31 90 LEU A N 1
ATOM 730 C CA . LEU A 1 90 ? 0.204 26.703 1.048 1 95.31 90 LEU A CA 1
ATOM 731 C C . LEU A 1 90 ? 1.496 26.703 1.857 1 95.31 90 LEU A C 1
ATOM 733 O O . LEU A 1 90 ? 1.955 25.656 2.303 1 95.31 90 LEU A O 1
ATOM 737 N N . PRO A 1 91 ? 2.094 27.906 2.053 1 93.31 91 PRO A N 1
ATOM 738 C CA . PRO A 1 91 ? 3.297 27.984 2.885 1 93.31 91 PRO A CA 1
ATOM 739 C C . PRO A 1 91 ? 3.051 27.516 4.32 1 93.31 91 PRO A C 1
ATOM 741 O O . PRO A 1 91 ? 2.094 27.969 4.961 1 93.31 91 PRO A O 1
ATOM 744 N N . GLY A 1 92 ? 3.848 26.594 4.762 1 93 92 GLY A N 1
ATOM 745 C CA . GLY A 1 92 ? 3.734 26.094 6.125 1 93 92 GLY A CA 1
ATOM 746 C C . GLY A 1 92 ? 2.646 25.047 6.289 1 93 92 GLY A C 1
ATOM 747 O O . GLY A 1 92 ? 2.324 24.656 7.414 1 93 92 GLY A O 1
ATOM 748 N N . GLY A 1 93 ? 2.076 24.625 5.215 1 96.69 93 GLY A N 1
ATOM 749 C CA . GLY A 1 93 ? 0.951 23.703 5.27 1 96.69 93 GLY A CA 1
ATOM 750 C C . GLY A 1 93 ? 1.364 22.266 5.543 1 96.69 93 GLY A C 1
ATOM 751 O O . GLY A 1 93 ? 0.562 21.469 6.027 1 96.69 93 GLY A O 1
ATOM 752 N N . ARG A 1 94 ? 2.619 21.906 5.25 1 96.62 94 ARG A N 1
ATOM 753 C CA . ARG A 1 94 ? 3.098 20.547 5.445 1 96.62 94 ARG A CA 1
ATOM 754 C C . ARG A 1 94 ? 3.473 20.297 6.902 1 96.62 94 ARG A C 1
ATOM 756 O O . ARG A 1 94 ? 4.359 20.953 7.441 1 96.62 94 ARG A O 1
ATOM 763 N N . LYS A 1 95 ? 2.781 19.375 7.582 1 97.69 95 LYS A N 1
ATOM 764 C CA . LYS A 1 95 ? 2.945 19.062 9 1 97.69 95 LYS A CA 1
ATOM 765 C C . LYS A 1 95 ? 2.992 17.562 9.227 1 97.69 95 LYS A C 1
ATOM 767 O O . LYS A 1 95 ? 2.656 16.781 8.336 1 97.69 95 LYS A O 1
ATOM 772 N N . MET A 1 96 ? 3.484 17.234 10.414 1 97.81 96 MET A N 1
ATOM 773 C CA . MET A 1 96 ? 3.314 15.852 10.859 1 97.81 96 MET A CA 1
ATOM 774 C C . MET A 1 96 ? 1.846 15.539 11.117 1 97.81 96 MET A C 1
ATOM 776 O O . MET A 1 96 ? 1.02 16.453 11.211 1 97.81 96 MET A O 1
ATOM 780 N N . TYR A 1 97 ? 1.562 14.258 11.195 1 97.88 97 TYR A N 1
ATOM 781 C CA . TYR A 1 97 ? 0.168 13.852 11.336 1 97.88 97 TYR A CA 1
ATOM 782 C C . TYR A 1 97 ? -0.457 14.484 12.578 1 97.88 97 TYR A C 1
ATOM 784 O O . TYR A 1 97 ? -1.672 14.688 12.633 1 97.88 97 TYR A O 1
ATOM 792 N N . ASP A 1 98 ? 0.342 14.844 13.586 1 97.81 98 ASP A N 1
ATOM 793 C CA . ASP A 1 98 ? -0.196 15.352 14.844 1 97.81 98 ASP A CA 1
ATOM 794 C C . ASP A 1 98 ? -0.202 16.875 14.867 1 97.81 98 ASP A C 1
ATOM 796 O O . ASP A 1 98 ? -0.503 17.484 15.891 1 97.81 98 ASP A O 1
ATOM 800 N N . GLY A 1 99 ? 0.172 17.438 13.82 1 97.44 99 GLY A N 1
ATOM 801 C CA . GLY A 1 99 ? 0.119 18.891 13.711 1 97.44 99 GLY A CA 1
ATOM 802 C C . GLY A 1 99 ? 1.448 19.562 14.008 1 97.44 99 GLY A C 1
ATOM 803 O O . GLY A 1 99 ? 1.603 20.766 13.797 1 97.44 99 GLY A O 1
ATOM 804 N N . SER A 1 100 ? 2.43 18.906 14.508 1 97.44 100 SER A N 1
ATOM 805 C CA . SER A 1 100 ? 3.752 19.453 14.758 1 97.44 100 SER A CA 1
ATOM 806 C C . SER A 1 100 ? 4.488 19.75 13.461 1 97.44 100 SER A C 1
ATOM 808 O O . SER A 1 100 ? 4.059 19.328 12.383 1 97.44 100 SER A O 1
ATOM 810 N N . PRO A 1 101 ? 5.543 20.594 13.438 1 96.88 101 PRO A N 1
ATOM 811 C CA . PRO A 1 101 ? 6.297 20.875 12.211 1 96.88 101 PRO A CA 1
ATOM 812 C C . PRO A 1 101 ? 6.82 19.625 11.523 1 96.88 101 PRO A C 1
ATOM 814 O O . PRO A 1 101 ? 7.219 18.672 12.195 1 96.88 101 PRO A O 1
ATOM 817 N N . TYR A 1 102 ? 6.816 19.688 10.266 1 96.25 102 TYR A N 1
ATOM 818 C CA . TYR A 1 102 ? 7.242 18.547 9.469 1 96.25 102 TYR A CA 1
ATOM 819 C C . TYR A 1 102 ? 8.711 18.219 9.703 1 96.25 102 TYR A C 1
ATOM 821 O O . TYR A 1 102 ? 9.547 19.125 9.75 1 96.25 102 TYR A O 1
ATOM 829 N N . VAL A 1 103 ? 9.031 16.969 9.859 1 91.94 103 VAL A N 1
ATOM 830 C CA . VAL A 1 103 ? 10.391 16.453 9.945 1 91.94 103 VAL A CA 1
ATOM 831 C C . VAL A 1 103 ? 10.586 15.344 8.906 1 91.94 103 VAL A C 1
ATOM 833 O O . VAL A 1 103 ? 9.805 14.391 8.859 1 91.94 103 VAL A O 1
ATOM 836 N N . MET A 1 104 ? 11.523 15.43 8.07 1 86.12 104 MET A N 1
ATOM 837 C CA . MET A 1 104 ? 11.812 14.398 7.082 1 86.12 104 MET A CA 1
ATOM 838 C C . MET A 1 104 ? 12.227 13.094 7.762 1 86.12 104 MET A C 1
ATOM 840 O O . MET A 1 104 ? 12.992 13.109 8.727 1 86.12 104 MET A O 1
ATOM 844 N N . PRO A 1 105 ? 11.57 12.031 7.301 1 79.38 105 PRO A N 1
ATOM 845 C CA . PRO A 1 105 ? 11.945 10.766 7.926 1 79.38 105 PRO A CA 1
ATOM 846 C C . PRO A 1 105 ? 13.406 10.391 7.676 1 79.38 105 PRO A C 1
ATOM 848 O O . PRO A 1 105 ? 13.938 10.648 6.59 1 79.38 105 PRO A O 1
ATOM 851 N N . VAL A 1 106 ? 14.094 10.047 8.672 1 65.62 106 VAL A N 1
ATOM 852 C CA . VAL A 1 106 ? 15.469 9.555 8.562 1 65.62 106 VAL A CA 1
ATOM 853 C C . VAL A 1 106 ? 15.461 8.039 8.398 1 65.62 106 VAL A C 1
ATOM 855 O O . VAL A 1 106 ? 14.891 7.32 9.219 1 65.62 106 VAL A O 1
ATOM 858 N N . LEU A 1 107 ? 15.414 7.461 7.297 1 67.12 107 LEU A N 1
ATOM 859 C CA . LEU A 1 107 ? 15.359 6.012 7.168 1 67.12 107 LEU A CA 1
ATOM 860 C C . LEU A 1 107 ? 16.734 5.398 7.371 1 67.12 107 LEU A C 1
ATOM 862 O O . LEU A 1 107 ? 17.531 5.312 6.43 1 67.12 107 LEU A O 1
ATOM 866 N N . GLU A 1 108 ? 17.219 5.391 8.539 1 55.56 108 GLU A N 1
ATOM 867 C CA . GLU A 1 108 ? 18.5 4.797 8.914 1 55.56 108 GLU A CA 1
ATOM 868 C C . GLU A 1 108 ? 18.641 3.387 8.344 1 55.56 108 GLU A C 1
ATOM 870 O O . GLU A 1 108 ? 19.719 2.99 7.914 1 55.56 108 GLU A O 1
ATOM 875 N N . GLU A 1 109 ? 17.625 2.488 8.508 1 53.91 109 GLU A N 1
ATOM 876 C CA . GLU A 1 109 ? 17.812 1.076 8.188 1 53.91 109 GLU A CA 1
ATOM 877 C C . GLU A 1 109 ? 18.047 0.88 6.691 1 53.91 109 GLU A C 1
ATOM 879 O O . GLU A 1 109 ? 18.688 -0.086 6.281 1 53.91 109 GLU A O 1
ATOM 884 N N . ALA A 1 110 ? 17.516 1.591 5.879 1 53.66 110 ALA A N 1
ATOM 885 C CA . ALA A 1 110 ? 17.828 1.457 4.457 1 53.66 110 ALA A CA 1
ATOM 886 C C . ALA A 1 110 ? 19.297 1.803 4.191 1 53.66 110 ALA A C 1
ATOM 888 O O . ALA A 1 110 ? 19.844 1.424 3.16 1 53.66 110 ALA A O 1
ATOM 889 N N . ARG A 1 111 ? 20.031 2.43 5.039 1 47.22 111 ARG A N 1
ATOM 890 C CA . ARG A 1 111 ? 21.422 2.844 4.945 1 47.22 111 ARG A CA 1
ATOM 891 C C . ARG A 1 111 ? 22.344 1.761 5.48 1 47.22 111 ARG A C 1
ATOM 893 O O . ARG A 1 111 ? 23.562 1.789 5.227 1 47.22 111 ARG A O 1
ATOM 900 N N . ARG A 1 112 ? 21.797 0.872 6.234 1 41.28 112 ARG A N 1
ATOM 901 C CA . ARG A 1 112 ? 22.75 -0.105 6.77 1 41.28 112 ARG A CA 1
ATOM 902 C C . ARG A 1 112 ? 22.797 -1.354 5.895 1 41.28 112 ARG A C 1
ATOM 904 O O . ARG A 1 112 ? 21.766 -1.797 5.379 1 41.28 112 ARG A O 1
ATOM 911 N N . MET B 1 1 ? -19.906 -6.516 -16.516 1 25.58 1 MET B N 1
ATOM 912 C CA . MET B 1 1 ? -18.5 -6.668 -16.828 1 25.58 1 MET B CA 1
ATOM 913 C C . MET B 1 1 ? -17.672 -5.602 -16.109 1 25.58 1 MET B C 1
ATOM 915 O O . MET B 1 1 ? -17.453 -4.512 -16.641 1 25.58 1 MET B O 1
ATOM 919 N N . GLU B 1 2 ? -18.047 -5.371 -14.852 1 32.12 2 GLU B N 1
ATOM 920 C CA . GLU B 1 2 ? -17.531 -4.328 -13.969 1 32.12 2 GLU B CA 1
ATOM 921 C C . GLU B 1 2 ? -16.016 -4.328 -13.945 1 32.12 2 GLU B C 1
ATOM 923 O O . GLU B 1 2 ? -15.391 -5.27 -13.445 1 32.12 2 GLU B O 1
ATOM 928 N N . VAL B 1 3 ? -15.484 -4.051 -15.141 1 34.94 3 VAL B N 1
ATOM 929 C CA . VAL B 1 3 ? -14.039 -3.877 -15.258 1 34.94 3 VAL B CA 1
ATOM 930 C C . VAL B 1 3 ? -13.516 -3.105 -14.055 1 34.94 3 VAL B C 1
ATOM 932 O O . VAL B 1 3 ? -13.703 -1.89 -13.953 1 34.94 3 VAL B O 1
ATOM 935 N N . ALA B 1 4 ? -13.758 -3.537 -12.883 1 40 4 ALA B N 1
ATOM 936 C CA . ALA B 1 4 ? -13.227 -2.982 -11.641 1 40 4 ALA B CA 1
ATOM 937 C C . ALA B 1 4 ? -11.758 -2.6 -11.797 1 40 4 ALA B C 1
ATOM 939 O O . ALA B 1 4 ? -10.953 -3.385 -12.312 1 40 4 ALA B O 1
ATOM 940 N N . LEU B 1 5 ? -11.445 -1.359 -12.328 1 46.38 5 LEU B N 1
ATOM 941 C CA . LEU B 1 5 ? -10.086 -0.845 -12.203 1 46.38 5 LEU B CA 1
ATOM 942 C C . LEU B 1 5 ? -9.328 -1.581 -11.102 1 46.38 5 LEU B C 1
ATOM 944 O O . LEU B 1 5 ? -9.656 -1.449 -9.922 1 46.38 5 LEU B O 1
ATOM 948 N N . ILE B 1 6 ? -8.93 -2.762 -11.445 1 56.56 6 ILE B N 1
ATOM 949 C CA . ILE B 1 6 ? -8.195 -3.572 -10.484 1 56.56 6 ILE B CA 1
ATOM 950 C C . ILE B 1 6 ? -7.027 -2.766 -9.914 1 56.56 6 ILE B C 1
ATOM 952 O O . ILE B 1 6 ? -6.141 -2.33 -10.656 1 56.56 6 ILE B O 1
ATOM 956 N N . SER B 1 7 ? -7.25 -2.223 -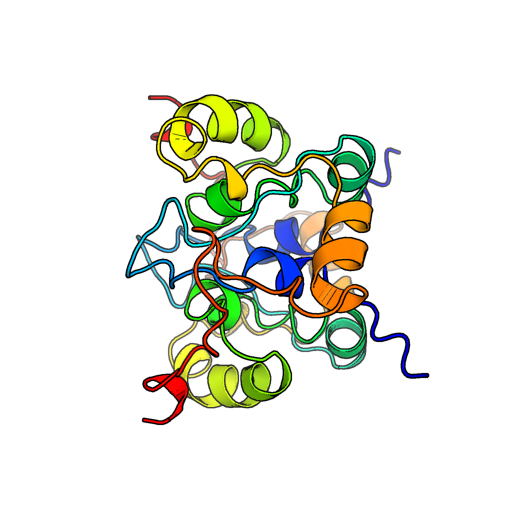8.758 1 82.56 7 SER B N 1
ATOM 957 C CA . SER B 1 7 ? -6.113 -1.652 -8.039 1 82.56 7 SER B CA 1
ATOM 958 C C . SER B 1 7 ? -4.949 -2.637 -7.977 1 82.56 7 SER B C 1
ATOM 960 O O . SER B 1 7 ? -5.156 -3.844 -7.848 1 82.56 7 SER B O 1
ATOM 962 N N . ILE B 1 8 ? -3.793 -2.219 -8.344 1 90.62 8 ILE B N 1
ATOM 963 C CA . ILE B 1 8 ? -2.605 -3.066 -8.344 1 90.62 8 ILE B CA 1
ATOM 964 C C . ILE B 1 8 ? -2.4 -3.666 -6.957 1 90.62 8 ILE B C 1
ATOM 966 O O . ILE B 1 8 ? -1.628 -4.613 -6.789 1 90.62 8 ILE B O 1
ATOM 970 N N . ASN B 1 9 ? -3.188 -3.182 -5.969 1 90.44 9 ASN B N 1
ATOM 971 C CA . ASN B 1 9 ? -3.039 -3.684 -4.605 1 90.44 9 ASN B CA 1
ATOM 972 C C . ASN B 1 9 ? -3.58 -5.102 -4.469 1 90.44 9 ASN B C 1
ATOM 974 O O . ASN B 1 9 ? -3.014 -5.922 -3.744 1 90.44 9 ASN B O 1
ATOM 978 N N . LEU B 1 10 ? -4.617 -5.426 -5.172 1 90.75 10 LEU B N 1
ATOM 979 C CA . LEU B 1 10 ? -5.246 -6.73 -5.039 1 90.75 10 LEU B CA 1
ATOM 980 C C . LEU B 1 10 ? -4.301 -7.84 -5.484 1 90.75 10 LEU B C 1
ATOM 982 O O . LEU B 1 10 ? -3.98 -8.742 -4.703 1 90.75 10 LEU B O 1
ATOM 986 N N . PRO B 1 11 ? -3.781 -7.75 -6.703 1 94.81 11 PRO B N 1
ATOM 987 C CA . PRO B 1 11 ? -2.873 -8.828 -7.105 1 94.81 11 PRO B CA 1
ATOM 988 C C . PRO B 1 11 ? -1.569 -8.828 -6.312 1 94.81 11 PRO B C 1
ATOM 990 O O . PRO B 1 11 ? -0.919 -9.867 -6.184 1 94.81 11 PRO B O 1
ATOM 993 N N . GLN B 1 12 ? -1.154 -7.766 -5.707 1 97.19 12 GLN B N 1
ATOM 994 C CA . GLN B 1 12 ? 0.086 -7.699 -4.941 1 97.19 12 GLN B CA 1
ATOM 995 C C . GLN B 1 12 ? -0.019 -8.516 -3.658 1 97.19 12 GLN B C 1
ATOM 997 O O . GLN B 1 12 ? 0.99 -8.992 -3.135 1 97.19 12 GLN B O 1
ATOM 1002 N N . HIS B 1 13 ? -1.179 -8.727 -3.166 1 96.69 13 HIS B N 1
ATOM 1003 C CA . HIS B 1 13 ? -1.303 -9.453 -1.907 1 96.69 13 HIS B CA 1
ATOM 1004 C C . HIS B 1 13 ? -2.02 -10.781 -2.107 1 96.69 13 HIS B C 1
ATOM 1006 O O . HIS B 1 13 ? -2.191 -11.555 -1.157 1 96.69 13 HIS B O 1
ATOM 1012 N N . ASP B 1 14 ? -2.455 -11.016 -3.35 1 95.06 14 ASP B N 1
ATOM 1013 C CA . ASP B 1 14 ? -3.139 -12.266 -3.668 1 95.06 14 ASP B CA 1
ATOM 1014 C C . ASP B 1 14 ? -2.225 -13.469 -3.436 1 95.06 14 ASP B C 1
ATOM 1016 O O . ASP B 1 14 ? -1.118 -13.523 -3.975 1 95.06 14 ASP B O 1
ATOM 1020 N N . GLY B 1 15 ? -2.732 -14.375 -2.553 1 96.62 15 GLY B N 1
ATOM 1021 C CA . GLY B 1 15 ? -2 -15.609 -2.301 1 96.62 15 GLY B CA 1
ATOM 1022 C C . GLY B 1 15 ? -0.791 -15.406 -1.406 1 96.62 15 GLY B C 1
ATOM 1023 O O . GLY B 1 15 ? 0.132 -16.219 -1.411 1 96.62 15 GLY B O 1
ATOM 1024 N N . CYS B 1 16 ? -0.688 -14.367 -0.677 1 97.75 16 CYS B N 1
ATOM 1025 C CA . CYS B 1 16 ? 0.44 -14.086 0.203 1 97.75 16 CYS B CA 1
ATOM 1026 C C . CYS B 1 16 ? 0.014 -14.125 1.666 1 97.75 16 CYS B C 1
ATOM 1028 O O . CYS B 1 16 ? -1.146 -13.859 1.986 1 97.75 16 CYS B O 1
ATOM 1030 N N . PRO B 1 17 ? 0.95 -14.484 2.568 1 95.94 17 PRO B N 1
ATOM 1031 C CA . PRO B 1 17 ? 0.652 -14.367 3.998 1 95.94 17 PRO B CA 1
ATOM 1032 C C . PRO B 1 17 ? 0.61 -12.914 4.477 1 95.94 17 PRO B C 1
ATOM 1034 O O . PRO B 1 17 ? 0.978 -12.008 3.73 1 95.94 17 PRO B O 1
ATOM 1037 N N . GLY B 1 18 ? 0.119 -12.68 5.691 1 93.88 18 GLY B N 1
ATOM 1038 C CA . GLY B 1 18 ? 0.14 -11.352 6.285 1 93.88 18 GLY B CA 1
ATOM 1039 C C . GLY B 1 18 ? 1.532 -10.898 6.68 1 93.88 18 GLY B C 1
ATOM 1040 O O . GLY B 1 18 ? 2.441 -11.719 6.824 1 93.88 18 GLY B O 1
ATOM 1041 N N . PRO B 1 19 ? 1.667 -9.633 6.816 1 94.31 19 PRO B N 1
ATOM 1042 C CA . PRO B 1 19 ? 2.99 -9.102 7.156 1 94.31 19 PRO B CA 1
ATOM 1043 C C . PRO B 1 19 ? 3.494 -9.594 8.508 1 94.31 19 PRO B C 1
ATOM 1045 O O . PRO B 1 19 ? 4.703 -9.727 8.711 1 94.31 19 PRO B O 1
ATOM 1048 N N . ASP B 1 20 ? 2.586 -9.852 9.445 1 92.06 20 ASP B N 1
ATOM 1049 C CA . ASP B 1 20 ? 2.977 -10.344 10.758 1 92.06 20 ASP B CA 1
ATOM 1050 C C . ASP B 1 20 ? 3.479 -11.781 10.68 1 92.06 20 ASP B C 1
ATOM 1052 O O . ASP B 1 20 ? 4.301 -12.203 11.5 1 92.06 20 ASP B O 1
ATOM 1056 N N . GLU B 1 21 ? 2.994 -12.5 9.734 1 94.5 21 GLU B N 1
ATOM 1057 C CA . GLU B 1 21 ? 3.398 -13.883 9.531 1 94.5 21 GLU B CA 1
ATOM 1058 C C . GLU B 1 21 ? 4.723 -13.977 8.781 1 94.5 21 GLU B C 1
ATOM 1060 O O . GLU B 1 21 ? 5.605 -14.75 9.156 1 94.5 21 GLU B O 1
ATOM 1065 N N . ASP B 1 22 ? 4.898 -13.211 7.789 1 97.12 22 ASP B N 1
ATOM 1066 C CA . ASP B 1 22 ? 6.09 -13.211 6.941 1 97.12 22 ASP B CA 1
ATOM 1067 C C . ASP B 1 22 ? 6.27 -11.859 6.25 1 97.12 22 ASP B C 1
ATOM 1069 O O . ASP B 1 22 ? 5.645 -11.602 5.219 1 97.12 22 ASP B O 1
ATOM 1073 N N . LYS B 1 23 ? 7.191 -11.055 6.652 1 96.62 23 LYS B N 1
ATOM 1074 C CA . LYS B 1 23 ? 7.316 -9.695 6.148 1 96.62 23 LYS B CA 1
ATOM 1075 C C . LYS B 1 23 ? 7.949 -9.68 4.758 1 96.62 23 LYS B C 1
ATOM 1077 O O . LYS B 1 23 ? 7.789 -8.711 4.008 1 96.62 23 LYS B O 1
ATOM 1082 N N . TYR B 1 24 ? 8.68 -10.695 4.398 1 98.38 24 TYR B N 1
ATOM 1083 C CA . TYR B 1 24 ? 9.352 -10.703 3.102 1 98.38 24 TYR B CA 1
ATOM 1084 C C . TYR B 1 24 ? 8.43 -11.25 2.018 1 98.38 24 TYR B C 1
ATOM 1086 O O . TYR B 1 24 ? 8.562 -10.898 0.844 1 98.38 24 TYR B O 1
ATOM 1094 N N . ASN B 1 25 ? 7.469 -12.109 2.416 1 98.5 25 ASN B N 1
ATOM 1095 C CA . ASN B 1 25 ? 6.625 -12.773 1.429 1 98.5 25 ASN B CA 1
ATOM 1096 C C . ASN B 1 25 ? 5.18 -12.289 1.508 1 98.5 25 ASN B C 1
ATOM 1098 O O . ASN B 1 25 ? 4.273 -12.938 0.973 1 98.5 25 ASN B O 1
ATOM 1102 N N . CYS B 1 26 ? 4.973 -11.18 2.15 1 97.44 26 CYS B N 1
ATOM 1103 C CA . CYS B 1 26 ? 3.611 -10.719 2.393 1 97.44 26 CYS B CA 1
ATOM 1104 C C . CYS B 1 26 ? 3.041 -10.031 1.157 1 97.44 26 CYS B C 1
ATOM 1106 O O . CYS B 1 26 ? 1.871 -9.648 1.142 1 97.44 26 CYS B O 1
ATOM 1108 N N . SER B 1 27 ? 3.84 -9.836 0.102 1 98.44 27 SER B N 1
ATOM 1109 C CA . SER B 1 27 ? 3.334 -9.195 -1.106 1 98.44 27 SER B CA 1
ATOM 1110 C C . SER B 1 27 ? 4.148 -9.602 -2.33 1 98.44 27 SER B C 1
ATOM 1112 O O . SER B 1 27 ? 5.305 -10 -2.207 1 98.44 27 SER B O 1
ATOM 1114 N N . ARG B 1 28 ? 3.486 -9.547 -3.428 1 98.56 28 ARG B N 1
ATOM 1115 C CA . ARG B 1 28 ? 4.113 -9.68 -4.738 1 98.56 28 ARG B CA 1
ATOM 1116 C C . ARG B 1 28 ? 4.602 -8.328 -5.246 1 98.56 28 ARG B C 1
ATOM 1118 O O . ARG B 1 28 ? 3.973 -7.297 -5 1 98.56 28 ARG B O 1
ATOM 1125 N N . ASN B 1 29 ? 5.758 -8.367 -5.906 1 98.81 29 ASN B N 1
ATOM 1126 C CA . ASN B 1 29 ? 6.355 -7.16 -6.473 1 98.81 29 ASN B CA 1
ATOM 1127 C C . ASN B 1 29 ? 6.32 -7.18 -7.996 1 98.81 29 ASN B C 1
ATOM 1129 O O . ASN B 1 29 ? 6.695 -8.18 -8.617 1 98.81 29 ASN B O 1
ATOM 1133 N N . PHE B 1 30 ? 5.816 -6.199 -8.586 1 98.31 30 PHE B N 1
ATOM 1134 C CA . PHE B 1 30 ? 5.797 -6.043 -10.031 1 98.31 30 PHE B CA 1
ATOM 1135 C C . PHE B 1 30 ? 6.832 -5.016 -10.484 1 98.31 30 PHE B C 1
ATOM 1137 O O . PHE B 1 30 ? 6.582 -3.811 -10.422 1 98.31 30 PHE B O 1
ATOM 1144 N N . THR B 1 31 ? 7.898 -5.477 -11.031 1 98.5 31 THR B N 1
ATOM 1145 C CA . THR B 1 31 ? 9.125 -4.695 -11.133 1 98.5 31 THR B CA 1
ATOM 1146 C C . THR B 1 31 ? 9.266 -4.086 -12.523 1 98.5 31 THR B C 1
ATOM 1148 O O . THR B 1 31 ? 10.266 -3.434 -12.828 1 98.5 31 THR B O 1
ATOM 1151 N N . GLY B 1 32 ? 8.289 -4.227 -13.398 1 97.81 32 GLY B N 1
ATOM 1152 C CA . GLY B 1 32 ? 8.352 -3.627 -14.727 1 97.81 32 GLY B CA 1
ATOM 1153 C C . GLY B 1 32 ? 8.516 -2.119 -14.695 1 97.81 32 GLY B C 1
ATOM 1154 O O . GLY B 1 32 ? 7.875 -1.436 -13.891 1 97.81 32 GLY B O 1
ATOM 1155 N N . PRO B 1 33 ? 9.375 -1.542 -15.586 1 96.56 33 PRO B N 1
ATOM 1156 C CA . PRO B 1 33 ? 9.711 -0.118 -15.508 1 96.56 33 PRO B CA 1
ATOM 1157 C C . PRO B 1 33 ? 8.531 0.784 -15.859 1 96.56 33 PRO B C 1
ATOM 1159 O O . PRO B 1 33 ? 8.383 1.87 -15.297 1 96.56 33 PRO B O 1
ATOM 1162 N N . LEU B 1 34 ? 7.691 0.373 -16.766 1 94.62 34 LEU B N 1
ATOM 1163 C CA . LEU B 1 34 ? 6.566 1.218 -17.156 1 94.62 34 LEU B CA 1
ATOM 1164 C C . LEU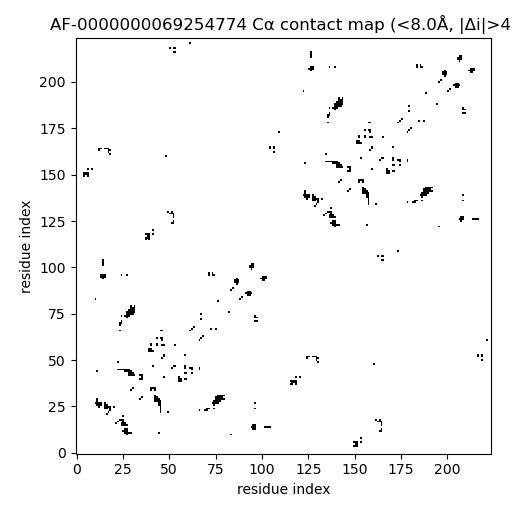 B 1 34 ? 5.59 1.397 -15.992 1 94.62 34 LEU B C 1
ATOM 1166 O O . LEU B 1 34 ? 5.18 2.52 -15.695 1 94.62 34 LEU B O 1
ATOM 1170 N N . LEU B 1 35 ? 5.199 0.299 -15.359 1 93.81 35 LEU B N 1
ATOM 1171 C CA . LEU B 1 35 ? 4.32 0.365 -14.195 1 93.81 35 LEU B CA 1
ATOM 1172 C C . LEU B 1 35 ? 4.914 1.261 -13.117 1 93.81 35 LEU B C 1
ATOM 1174 O O . LEU B 1 35 ? 4.223 2.129 -12.578 1 93.81 35 LEU B O 1
ATOM 1178 N N . ASN B 1 36 ? 6.172 1.096 -12.844 1 95.75 36 ASN B N 1
ATOM 1179 C CA . ASN B 1 36 ? 6.801 1.757 -11.703 1 95.75 36 ASN B CA 1
ATOM 1180 C C . ASN B 1 36 ? 7.07 3.23 -11.992 1 95.75 36 ASN B C 1
ATOM 1182 O O . ASN B 1 36 ? 7.109 4.051 -11.078 1 95.75 36 ASN B O 1
ATOM 1186 N N . TYR B 1 37 ? 7.223 3.535 -13.234 1 93.81 37 TYR B N 1
ATOM 1187 C CA . TYR B 1 37 ? 7.273 4.945 -13.602 1 93.81 37 TYR B CA 1
ATOM 1188 C C . TYR B 1 37 ? 5.965 5.648 -13.258 1 93.81 37 TYR B C 1
ATOM 1190 O O . TYR B 1 37 ? 5.973 6.746 -12.688 1 93.81 37 TYR B O 1
ATOM 1198 N N . PHE B 1 38 ? 4.816 4.973 -13.43 1 90.88 38 PHE B N 1
ATOM 1199 C CA . PHE B 1 38 ? 3.51 5.598 -13.258 1 90.88 38 PHE B CA 1
ATOM 1200 C C . PHE B 1 38 ? 3.043 5.492 -11.812 1 90.88 38 PHE B C 1
ATOM 1202 O O . PHE B 1 38 ? 2.184 6.258 -11.375 1 90.88 38 PHE B O 1
ATOM 1209 N N . THR B 1 39 ? 3.631 4.656 -11.031 1 92.69 39 THR B N 1
ATOM 1210 C CA . THR B 1 39 ? 3.141 4.426 -9.68 1 92.69 39 THR B CA 1
ATOM 1211 C C . THR B 1 39 ? 4.188 4.848 -8.648 1 92.69 39 THR B C 1
ATOM 1213 O O . THR B 1 39 ? 4.094 4.477 -7.477 1 92.69 39 THR B O 1
ATOM 1216 N N . CYS B 1 40 ? 5.234 5.535 -9.094 1 93.94 40 CYS B N 1
ATOM 1217 C CA . CYS B 1 40 ? 6.305 5.941 -8.188 1 93.94 40 CYS B CA 1
ATOM 1218 C C . CYS B 1 40 ? 6.855 4.742 -7.422 1 93.94 40 CYS B C 1
ATOM 1220 O O . CYS B 1 40 ? 6.949 4.773 -6.195 1 93.94 40 CYS B O 1
ATOM 1222 N N . ASN B 1 41 ? 7.117 3.658 -8.148 1 96.25 41 ASN B N 1
ATOM 1223 C CA . ASN B 1 41 ? 7.797 2.457 -7.684 1 96.25 41 ASN B CA 1
ATOM 1224 C C . ASN B 1 41 ? 6.965 1.71 -6.645 1 96.25 41 ASN B C 1
ATOM 1226 O O . ASN B 1 41 ? 7.508 0.959 -5.832 1 96.25 41 ASN B O 1
ATOM 1230 N N . ASN B 1 42 ? 5.57 1.893 -6.738 1 95.38 42 ASN B N 1
ATOM 1231 C CA . ASN B 1 42 ? 4.688 1.128 -5.863 1 95.38 42 ASN B CA 1
ATOM 1232 C C . ASN B 1 42 ? 4.707 -0.358 -6.211 1 95.38 42 ASN B C 1
ATOM 1234 O O . ASN B 1 42 ? 4.195 -1.183 -5.449 1 95.38 42 ASN B O 1
ATOM 1238 N N . GLY B 1 43 ? 5.266 -0.747 -7.359 1 97.38 43 GLY B N 1
ATOM 1239 C CA . GLY B 1 43 ? 5.469 -2.15 -7.684 1 97.38 43 GLY B CA 1
ATOM 1240 C C . GLY B 1 43 ? 6.379 -2.861 -6.703 1 97.38 43 GLY B C 1
ATOM 1241 O O . GLY B 1 43 ? 6.312 -4.086 -6.559 1 97.38 43 GLY B O 1
ATOM 1242 N N . TYR B 1 44 ? 7.215 -2.133 -6.082 1 98.06 44 TYR B N 1
ATOM 1243 C CA . TYR B 1 44 ? 8.055 -2.658 -5.008 1 98.06 44 TYR B CA 1
ATOM 1244 C C . TYR B 1 44 ? 7.336 -2.584 -3.668 1 98.06 44 TYR B C 1
ATOM 1246 O O . TYR B 1 44 ? 7.742 -1.83 -2.779 1 98.06 44 TYR B O 1
ATOM 1254 N N . HIS B 1 45 ? 6.383 -3.463 -3.584 1 98.25 45 HIS B N 1
ATOM 1255 C CA . HIS B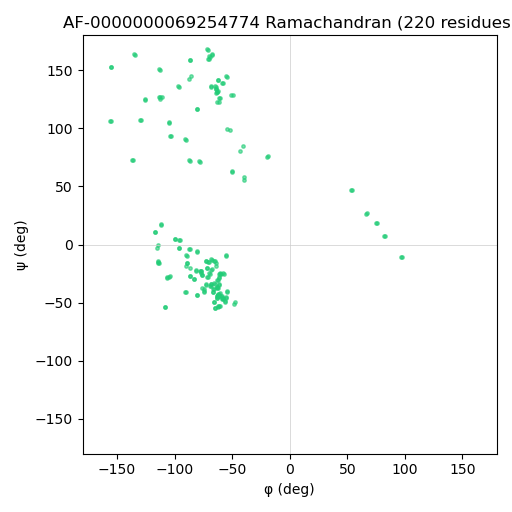 1 45 ? 5.332 -3.301 -2.586 1 98.25 45 HIS B CA 1
ATOM 1256 C C . HIS B 1 45 ? 5.773 -3.842 -1.229 1 98.25 45 HIS B C 1
ATOM 1258 O O . HIS B 1 45 ? 5.363 -3.328 -0.187 1 98.25 45 HIS B O 1
ATOM 1264 N N . THR B 1 46 ? 6.668 -4.863 -1.203 1 98.5 46 THR B N 1
ATOM 1265 C CA . THR B 1 46 ? 7.191 -5.371 0.06 1 98.5 46 THR B CA 1
ATOM 1266 C C . THR B 1 46 ? 7.992 -4.293 0.786 1 98.5 46 THR B C 1
ATOM 1268 O O . THR B 1 46 ? 7.793 -4.066 1.981 1 98.5 46 THR B O 1
ATOM 1271 N N . ILE B 1 47 ? 8.867 -3.607 0.033 1 97.31 47 ILE B N 1
ATOM 1272 C CA . ILE B 1 47 ? 9.633 -2.52 0.634 1 97.31 47 ILE B CA 1
ATOM 1273 C C . ILE B 1 47 ? 8.688 -1.415 1.096 1 97.31 47 ILE B C 1
ATOM 1275 O O . ILE B 1 47 ? 8.898 -0.805 2.146 1 97.31 47 ILE B O 1
ATOM 1279 N N . HIS B 1 48 ? 7.605 -1.147 0.355 1 96.75 48 HIS B N 1
ATOM 1280 C CA . HIS B 1 48 ? 6.594 -0.179 0.766 1 96.75 48 HIS B CA 1
ATOM 1281 C C . HIS B 1 48 ? 5.988 -0.552 2.115 1 96.75 48 HIS B C 1
ATOM 1283 O O . HIS B 1 48 ? 5.809 0.31 2.979 1 96.75 48 HIS B O 1
ATOM 1289 N N . HIS B 1 49 ? 5.66 -1.751 2.262 1 97.25 49 HIS B N 1
ATOM 1290 C CA . HIS B 1 49 ? 5.078 -2.189 3.527 1 97.25 49 HIS B CA 1
ATOM 1291 C C . HIS B 1 49 ? 6.102 -2.107 4.656 1 97.25 49 HIS B C 1
ATOM 1293 O O . HIS B 1 49 ? 5.758 -1.741 5.785 1 97.25 49 HIS B O 1
ATOM 1299 N N . MET B 1 50 ? 7.352 -2.449 4.375 1 95.38 50 MET B N 1
ATOM 1300 C CA . MET B 1 50 ? 8.391 -2.484 5.402 1 95.38 50 MET B CA 1
ATOM 1301 C C . MET B 1 50 ? 8.82 -1.072 5.789 1 95.38 50 MET B C 1
ATOM 1303 O O . MET B 1 50 ? 9.047 -0.791 6.965 1 95.38 50 MET B O 1
ATOM 1307 N N . TYR B 1 51 ? 8.922 -0.225 4.762 1 94.5 51 TYR B N 1
ATOM 1308 C CA . TYR B 1 51 ? 9.43 1.13 4.945 1 94.5 51 TYR B CA 1
ATOM 1309 C C . TYR B 1 51 ? 8.586 2.137 4.172 1 94.5 51 TYR B C 1
ATOM 1311 O O . TYR B 1 51 ? 9.086 2.791 3.25 1 94.5 51 TYR B O 1
ATOM 1319 N N . PRO B 1 52 ? 7.391 2.396 4.664 1 95.25 52 PRO B N 1
ATOM 1320 C CA . PRO B 1 52 ? 6.473 3.203 3.855 1 95.25 52 PRO B CA 1
ATOM 1321 C C . PRO B 1 52 ? 6.875 4.676 3.803 1 95.25 52 PRO B C 1
ATOM 1323 O O . PRO B 1 52 ? 6.395 5.418 2.939 1 95.25 52 PRO B O 1
ATOM 1326 N N . GLY B 1 53 ? 7.723 5.102 4.625 1 91.25 53 GLY B N 1
ATOM 1327 C CA . GLY B 1 53 ? 8.203 6.477 4.598 1 91.25 53 GLY B CA 1
ATOM 1328 C C . GLY B 1 53 ? 9.375 6.68 3.662 1 91.25 53 GLY B C 1
ATOM 1329 O O . GLY B 1 53 ? 9.82 7.809 3.451 1 91.25 53 GLY B O 1
ATOM 1330 N N . MET B 1 54 ? 9.844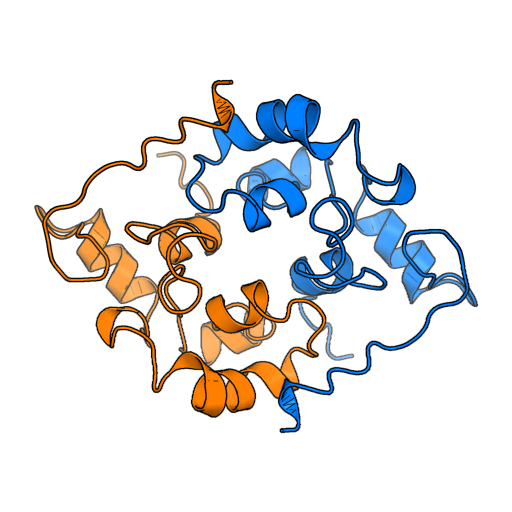 5.637 3.074 1 93.12 54 MET B N 1
ATOM 1331 C CA . MET B 1 54 ? 10.984 5.707 2.162 1 93.12 54 MET B CA 1
ATOM 1332 C C . MET B 1 54 ? 10.617 6.457 0.888 1 93.12 54 MET B C 1
ATOM 1334 O O . MET B 1 54 ? 9.531 6.266 0.342 1 93.12 54 MET B O 1
ATOM 1338 N N . HIS B 1 55 ? 11.555 7.359 0.47 1 91.88 55 HIS B N 1
ATOM 1339 C CA . HIS B 1 55 ? 11.336 8.031 -0.806 1 91.88 55 HIS B CA 1
ATOM 1340 C C . HIS B 1 55 ? 11.312 7.031 -1.958 1 91.88 55 HIS B C 1
ATOM 1342 O O . HIS B 1 55 ? 12.102 6.086 -1.985 1 91.88 55 HIS B O 1
ATOM 1348 N N . TRP B 1 56 ? 10.5 7.227 -2.855 1 92 56 TRP B N 1
ATOM 1349 C CA . TRP B 1 56 ? 10.234 6.246 -3.906 1 92 56 TRP B CA 1
ATOM 1350 C C . TRP B 1 56 ? 11.492 5.965 -4.723 1 92 56 TRP B C 1
ATOM 1352 O O . TRP B 1 56 ? 11.656 4.867 -5.258 1 92 56 TRP B O 1
ATOM 1362 N N . THR B 1 57 ? 12.398 6.883 -4.844 1 92.88 57 THR B N 1
ATOM 1363 C CA . THR B 1 57 ? 13.586 6.688 -5.672 1 92.88 57 THR B CA 1
ATOM 1364 C C . THR B 1 57 ? 14.539 5.699 -5.016 1 92.88 57 THR B C 1
ATOM 1366 O O . THR B 1 57 ? 15.422 5.148 -5.68 1 92.88 57 THR B O 1
ATOM 1369 N N . ALA B 1 58 ? 14.406 5.508 -3.764 1 95.25 58 ALA B N 1
ATOM 1370 C CA . ALA B 1 58 ? 15.305 4.617 -3.033 1 95.25 58 ALA B CA 1
ATOM 1371 C C . ALA B 1 58 ? 14.758 3.189 -3.018 1 95.25 58 ALA B C 1
ATOM 1373 O O . ALA B 1 58 ? 15.477 2.252 -2.656 1 95.25 58 ALA B O 1
ATOM 1374 N N . MET B 1 59 ? 13.594 2.988 -3.438 1 96.25 59 MET B N 1
ATOM 1375 C CA . MET B 1 59 ? 12.875 1.729 -3.242 1 96.25 59 MET B CA 1
ATOM 1376 C C . MET B 1 59 ? 13.492 0.616 -4.078 1 96.25 59 MET B C 1
ATOM 1378 O O . MET B 1 59 ? 13.555 -0.536 -3.645 1 96.25 59 MET B O 1
ATOM 1382 N N . ILE B 1 60 ? 13.953 0.929 -5.246 1 97.94 60 ILE B N 1
ATOM 1383 C CA . ILE B 1 60 ? 14.523 -0.09 -6.121 1 97.94 60 ILE B CA 1
ATOM 1384 C C . ILE B 1 60 ? 15.758 -0.704 -5.461 1 97.94 60 ILE B C 1
ATOM 1386 O O . ILE B 1 60 ? 15.852 -1.925 -5.32 1 97.94 60 ILE B O 1
ATOM 1390 N N . GLU B 1 61 ? 16.641 0.181 -5.086 1 97.94 61 GLU B N 1
ATOM 1391 C CA . GLU B 1 61 ? 17.859 -0.301 -4.438 1 97.94 61 GLU B CA 1
ATOM 1392 C C . GLU B 1 61 ? 17.531 -1.034 -3.139 1 97.94 61 GLU B C 1
ATOM 1394 O O . GLU B 1 61 ? 18.125 -2.076 -2.846 1 97.94 61 GLU B O 1
ATOM 1399 N N . ALA B 1 62 ? 16.672 -0.527 -2.32 1 97.75 62 ALA B N 1
ATOM 1400 C CA . ALA B 1 62 ? 16.281 -1.169 -1.068 1 97.75 62 ALA B CA 1
ATOM 1401 C C . ALA B 1 62 ? 15.68 -2.551 -1.323 1 97.75 62 ALA B C 1
ATOM 1403 O O . ALA B 1 62 ? 15.977 -3.506 -0.601 1 97.75 62 ALA B O 1
ATOM 1404 N N . HIS B 1 63 ? 14.805 -2.641 -2.332 1 98.38 63 HIS B N 1
ATOM 1405 C CA . HIS B 1 63 ? 14.242 -3.932 -2.711 1 98.38 63 HIS B CA 1
ATOM 1406 C C . HIS B 1 63 ? 15.344 -4.938 -3.039 1 98.38 63 HIS B C 1
ATOM 1408 O O . HIS B 1 63 ? 15.344 -6.055 -2.523 1 98.38 63 HIS B O 1
ATOM 1414 N N . GLU B 1 64 ? 16.266 -4.523 -3.859 1 98.44 64 GLU B N 1
ATOM 1415 C CA . GLU B 1 64 ? 17.344 -5.398 -4.301 1 98.44 64 GLU B CA 1
ATOM 1416 C C . GLU B 1 64 ? 18.203 -5.867 -3.119 1 98.44 64 GLU B C 1
ATOM 1418 O O . GLU B 1 64 ? 18.625 -7.02 -3.074 1 98.44 64 GLU B O 1
ATOM 1423 N N . ARG B 1 65 ? 18.344 -5.023 -2.184 1 97.88 65 ARG B N 1
ATOM 1424 C CA . ARG B 1 65 ? 19.266 -5.305 -1.091 1 97.88 65 ARG B CA 1
ATOM 1425 C C . ARG B 1 65 ? 18.562 -6.027 0.052 1 97.88 65 ARG B C 1
ATOM 1427 O O . ARG B 1 65 ? 19.125 -6.965 0.632 1 97.88 65 ARG B O 1
ATOM 1434 N N . LEU B 1 66 ? 17.391 -5.652 0.378 1 97.5 66 LEU B N 1
ATOM 1435 C CA . LEU B 1 66 ? 16.797 -6.051 1.646 1 97.5 66 LEU B CA 1
ATOM 1436 C C . LEU B 1 66 ? 15.719 -7.109 1.431 1 97.5 66 LEU B C 1
ATOM 1438 O O . LEU B 1 66 ? 15.453 -7.922 2.32 1 97.5 66 LEU B O 1
ATOM 1442 N N . VAL B 1 67 ? 15.102 -7.094 0.279 1 98.56 67 VAL B N 1
ATOM 1443 C CA . VAL B 1 67 ? 13.906 -7.922 0.104 1 98.56 67 VAL B CA 1
ATOM 1444 C C . VAL B 1 67 ? 14.227 -9.094 -0.823 1 98.56 67 VAL B C 1
ATOM 1446 O O . VAL B 1 67 ? 14.055 -10.25 -0.447 1 98.56 67 VAL B O 1
ATOM 1449 N N . LYS B 1 68 ? 14.734 -8.844 -1.963 1 98.62 68 LYS B N 1
ATOM 1450 C CA . LYS B 1 68 ? 14.906 -9.812 -3.037 1 98.62 68 LYS B CA 1
ATOM 1451 C C . LYS B 1 68 ? 15.695 -11.031 -2.553 1 98.62 68 LYS B C 1
ATOM 1453 O O . LYS B 1 68 ? 15.328 -12.172 -2.848 1 98.62 68 LYS B O 1
ATOM 1458 N N . PRO B 1 69 ? 16.719 -10.883 -1.748 1 98.69 69 PRO B N 1
ATOM 1459 C CA . PRO B 1 69 ? 17.484 -12.062 -1.33 1 98.69 69 PRO B CA 1
ATOM 1460 C C . PRO B 1 69 ? 16.703 -12.953 -0.363 1 98.69 69 PRO B C 1
ATOM 1462 O O . PRO B 1 69 ? 17.094 -14.102 -0.134 1 98.69 69 PRO B O 1
ATOM 1465 N N . LYS B 1 70 ? 15.633 -12.5 0.236 1 98.69 70 LYS B N 1
ATOM 1466 C CA . LYS B 1 70 ? 14.945 -13.211 1.31 1 98.69 70 LYS B CA 1
ATOM 1467 C C . LYS B 1 70 ? 13.555 -13.664 0.871 1 98.69 70 LYS B C 1
ATOM 1469 O O . LYS B 1 70 ? 12.953 -14.531 1.502 1 98.69 70 LYS B O 1
ATOM 1474 N N . MET B 1 71 ? 13.078 -13.109 -0.181 1 98.75 71 MET B N 1
ATOM 1475 C CA . MET B 1 71 ? 11.719 -13.406 -0.624 1 98.75 71 MET B CA 1
ATOM 1476 C C . MET B 1 71 ? 11.695 -14.641 -1.517 1 98.75 71 MET B C 1
ATOM 1478 O O . MET B 1 71 ? 12.719 -15.039 -2.064 1 98.75 71 MET B O 1
ATOM 1482 N N . HIS B 1 72 ? 10.516 -15.258 -1.62 1 98.81 72 HIS B N 1
ATOM 1483 C CA . HIS B 1 72 ? 10.312 -16.297 -2.633 1 98.81 72 HIS B CA 1
ATOM 1484 C C . HIS B 1 72 ? 10.422 -15.711 -4.039 1 98.81 72 HIS B C 1
ATOM 1486 O O . HIS B 1 72 ? 9.867 -14.641 -4.316 1 98.81 72 HIS B O 1
ATOM 1492 N N . PRO B 1 73 ? 11.117 -16.344 -4.895 1 98.44 73 PRO B N 1
ATOM 1493 C CA . PRO B 1 73 ? 11.367 -15.789 -6.227 1 98.44 73 PRO B CA 1
ATOM 1494 C C . PRO B 1 73 ? 10.078 -15.547 -7.02 1 98.44 73 PRO B C 1
ATOM 1496 O O . PRO B 1 73 ? 10.031 -14.648 -7.863 1 98.44 73 PRO B O 1
ATOM 1499 N N . ASN B 1 74 ? 8.992 -16.25 -6.723 1 98.56 74 ASN B N 1
ATOM 1500 C CA . ASN B 1 74 ? 7.719 -16.078 -7.414 1 98.56 74 ASN B CA 1
ATOM 1501 C C . ASN B 1 74 ? 7.129 -14.688 -7.145 1 98.56 74 ASN B C 1
ATOM 1503 O O . ASN B 1 74 ? 6.211 -14.258 -7.84 1 98.56 74 ASN B O 1
ATOM 1507 N N . LEU B 1 75 ? 7.656 -14.039 -6.176 1 98.81 75 LEU B N 1
ATOM 1508 C CA . LEU B 1 75 ? 7.062 -12.781 -5.746 1 98.81 75 LEU B CA 1
ATOM 1509 C C . LEU B 1 75 ? 7.77 -11.594 -6.395 1 98.81 75 LEU B C 1
ATOM 1511 O O . LEU B 1 75 ? 7.383 -10.445 -6.188 1 98.81 75 LEU B O 1
ATOM 1515 N N . ASP B 1 76 ? 8.773 -11.82 -7.148 1 98.81 76 ASP B N 1
ATOM 1516 C CA . ASP B 1 76 ? 9.445 -10.812 -7.961 1 98.81 76 ASP B CA 1
ATOM 1517 C C . ASP B 1 76 ? 9.062 -10.953 -9.438 1 98.81 76 ASP B C 1
ATOM 1519 O O . ASP B 1 76 ? 9.727 -11.656 -10.195 1 98.81 76 ASP B O 1
ATOM 1523 N N . GLN B 1 77 ? 8.039 -10.219 -9.867 1 98 77 GLN B N 1
ATOM 1524 C CA . GLN B 1 77 ? 7.414 -10.367 -11.18 1 98 77 GLN B CA 1
ATOM 1525 C C . GLN B 1 77 ? 7.656 -9.141 -12.055 1 98 77 GLN B C 1
ATOM 1527 O O . GLN B 1 77 ? 7.309 -8.023 -11.672 1 98 77 GLN B O 1
ATOM 1532 N N . PRO B 1 78 ? 8.164 -9.312 -13.234 1 97 78 PRO B N 1
ATOM 1533 C CA . PRO B 1 78 ? 8.453 -8.148 -14.078 1 97 78 PRO B CA 1
ATOM 1534 C C . PRO B 1 78 ? 7.219 -7.629 -14.812 1 97 78 PRO B C 1
ATOM 1536 O O . PRO B 1 78 ? 7.188 -6.469 -15.227 1 97 78 PRO B O 1
ATOM 1539 N N . ASN B 1 79 ? 6.176 -8.539 -14.969 1 96.94 79 ASN B N 1
ATOM 1540 C CA . ASN B 1 79 ? 5.059 -8.172 -15.836 1 96.94 79 ASN B CA 1
ATOM 1541 C C . ASN B 1 79 ? 3.719 -8.391 -15.141 1 96.94 79 ASN B C 1
ATOM 1543 O O . ASN B 1 79 ? 3.234 -9.516 -15.047 1 96.94 79 ASN B O 1
ATOM 1547 N N . LEU B 1 80 ? 3.129 -7.316 -14.781 1 96.31 80 LEU B N 1
ATOM 1548 C CA . LEU B 1 80 ? 1.835 -7.367 -14.109 1 96.31 80 LEU B CA 1
ATOM 1549 C C . LEU B 1 80 ? 0.772 -7.969 -15.023 1 96.31 80 LEU B C 1
ATOM 1551 O O . LEU B 1 80 ? 0.002 -8.836 -14.594 1 96.31 80 LEU B O 1
ATOM 1555 N N . LEU B 1 81 ? 0.708 -7.598 -16.281 1 95.88 81 LEU B N 1
ATOM 1556 C CA . LEU B 1 81 ? -0.348 -8.031 -17.203 1 95.88 81 LEU B CA 1
ATOM 1557 C C . LEU B 1 81 ? -0.258 -9.531 -17.469 1 95.88 81 LEU B C 1
ATOM 1559 O O . LEU B 1 81 ? -1.281 -10.211 -17.547 1 95.88 81 LEU B O 1
ATOM 1563 N N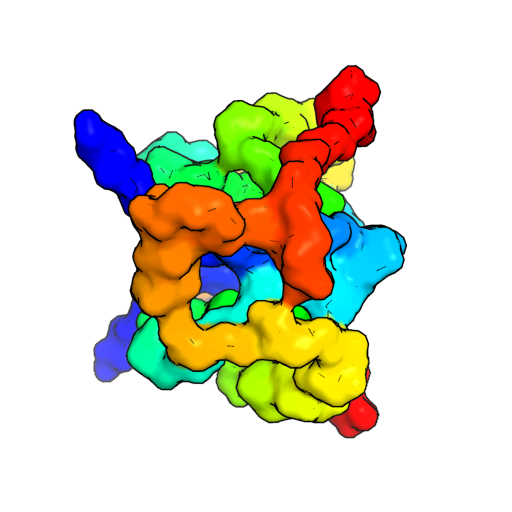 . TRP B 1 82 ? 0.936 -10 -17.625 1 96.81 82 TRP B N 1
ATOM 1564 C CA . TRP B 1 82 ? 1.102 -11.438 -17.781 1 96.81 82 TRP B CA 1
ATOM 1565 C C . TRP B 1 82 ? 0.63 -12.188 -16.531 1 96.81 82 TRP B C 1
ATOM 1567 O O . TRP B 1 82 ? -0.044 -13.211 -16.641 1 96.81 82 TRP B O 1
ATOM 1577 N N . TYR B 1 83 ? 0.968 -11.695 -15.375 1 97.06 83 TYR B N 1
ATOM 1578 C CA . TYR B 1 83 ? 0.522 -12.32 -14.133 1 97.06 83 TYR B CA 1
ATOM 1579 C C . TYR B 1 83 ? -1 -12.359 -14.062 1 97.06 83 TYR B C 1
ATOM 1581 O O . TYR B 1 83 ? -1.58 -13.383 -13.688 1 97.06 83 TYR B O 1
ATOM 1589 N N . LEU B 1 84 ? -1.628 -11.273 -14.383 1 96.31 84 LEU B N 1
ATOM 1590 C CA . LEU B 1 84 ? -3.084 -11.211 -14.336 1 96.31 84 LEU B CA 1
ATOM 1591 C C . LEU B 1 84 ? -3.701 -12.211 -15.305 1 96.31 84 LEU B C 1
ATOM 1593 O O . LEU B 1 84 ? -4.68 -12.891 -14.969 1 96.31 84 LEU B O 1
ATOM 1597 N N . PHE B 1 85 ? -3.133 -12.273 -16.453 1 97.44 85 PHE B N 1
ATOM 1598 C CA . PHE B 1 85 ? -3.625 -13.211 -17.453 1 97.44 85 PHE B CA 1
ATOM 1599 C C . PHE B 1 85 ? -3.521 -14.648 -16.953 1 97.44 85 PHE B C 1
ATOM 1601 O O . PHE B 1 85 ? -4.516 -15.375 -16.938 1 97.44 85 PHE B O 1
ATOM 1608 N N . VAL B 1 86 ? -2.361 -15.094 -16.5 1 97.12 86 VAL B N 1
ATOM 1609 C CA . VAL B 1 86 ? -2.115 -16.469 -16.031 1 97.12 86 VAL B CA 1
ATOM 1610 C C . VAL B 1 86 ? -2.996 -16.766 -14.828 1 97.12 86 VAL B C 1
ATOM 1612 O O . VAL B 1 86 ? -3.6 -17.844 -14.75 1 97.12 86 VAL B O 1
ATOM 1615 N N . THR B 1 87 ? -3.07 -15.828 -13.914 1 96.12 87 THR B N 1
ATOM 1616 C CA . THR B 1 87 ? -3.709 -16.047 -12.625 1 96.12 87 THR B CA 1
ATOM 1617 C C . THR B 1 87 ? -5.227 -16.062 -12.766 1 96.12 87 THR B C 1
ATOM 1619 O O . THR B 1 87 ? -5.91 -16.891 -12.164 1 96.12 87 THR B O 1
ATOM 1622 N N . TYR B 1 88 ? -5.742 -15.172 -13.648 1 94.56 88 TYR B N 1
ATOM 1623 C CA . TYR B 1 88 ? -7.188 -14.984 -13.594 1 94.56 88 TYR B CA 1
ATOM 1624 C C . TYR B 1 88 ? -7.848 -15.461 -14.883 1 94.56 88 TYR B C 1
ATOM 1626 O O . TYR B 1 88 ? -9.055 -15.688 -14.922 1 94.56 88 TYR B O 1
ATOM 1634 N N . ALA B 1 89 ? -7.098 -15.688 -15.938 1 95.88 89 ALA B N 1
ATOM 1635 C CA . ALA B 1 89 ? -7.707 -16.062 -17.219 1 95.88 89 ALA B CA 1
ATOM 1636 C C . ALA B 1 89 ? -7.523 -17.562 -17.484 1 95.88 89 ALA B C 1
ATOM 1638 O O . ALA B 1 89 ? -8.344 -18.188 -18.156 1 95.88 89 ALA B O 1
ATOM 1639 N N . LEU B 1 90 ? -6.48 -18.188 -16.938 1 95.5 90 LEU B N 1
ATOM 1640 C CA . LEU B 1 90 ? -6.207 -19.594 -17.188 1 95.5 90 LEU B CA 1
ATOM 1641 C C . LEU B 1 90 ? -6.758 -20.469 -16.062 1 95.5 90 LEU B C 1
ATOM 1643 O O . LEU B 1 90 ? -6.59 -20.125 -14.883 1 95.5 90 LEU B O 1
ATOM 1647 N N . PRO B 1 91 ? -7.406 -21.594 -16.422 1 93.69 91 PRO B N 1
ATOM 1648 C CA . PRO B 1 91 ? -7.891 -22.5 -15.383 1 93.69 91 PRO B CA 1
ATOM 1649 C C . PRO B 1 91 ? -6.762 -23.062 -14.523 1 93.69 91 PRO B C 1
ATOM 1651 O O . PRO B 1 91 ? -5.77 -23.562 -15.062 1 93.69 91 PRO B O 1
ATOM 1654 N N . GLY B 1 92 ? -6.891 -22.891 -13.25 1 93.31 92 GLY B N 1
ATOM 1655 C CA . GLY B 1 92 ? -5.898 -23.422 -12.328 1 93.31 92 GLY B CA 1
ATOM 1656 C C . GLY B 1 92 ? -4.688 -22.531 -12.172 1 93.31 92 GLY B C 1
ATOM 1657 O O . GLY B 1 92 ? -3.695 -22.922 -11.547 1 93.31 92 GLY B O 1
ATOM 1658 N N . GLY B 1 93 ? -4.742 -21.375 -12.734 1 96.81 93 GLY B N 1
ATOM 1659 C CA . GLY B 1 93 ? -3.598 -20.469 -12.734 1 96.81 93 GLY B CA 1
ATOM 1660 C C . GLY B 1 93 ? -3.4 -19.766 -11.406 1 96.81 93 GLY B C 1
ATOM 1661 O O . GLY B 1 93 ? -2.293 -19.312 -11.094 1 96.81 93 GLY B O 1
ATOM 1662 N N . ARG B 1 94 ? -4.465 -19.625 -10.602 1 96.81 94 ARG B N 1
ATOM 1663 C CA . ARG B 1 94 ? -4.383 -18.922 -9.328 1 96.81 94 ARG B CA 1
ATOM 1664 C C . ARG B 1 94 ? -3.789 -19.828 -8.242 1 96.81 94 ARG B C 1
ATOM 1666 O O . ARG B 1 94 ? -4.348 -20.875 -7.926 1 96.81 94 ARG B O 1
ATOM 1673 N N . LYS B 1 95 ? -2.621 -19.453 -7.695 1 97.81 95 LYS B N 1
ATOM 1674 C CA . LYS B 1 95 ? -1.866 -20.234 -6.711 1 97.81 95 LYS B CA 1
ATOM 1675 C C . LYS B 1 95 ? -1.381 -19.328 -5.57 1 97.81 95 LYS B C 1
ATOM 1677 O O . LYS B 1 95 ? -1.435 -18.109 -5.672 1 97.81 95 LYS B O 1
ATOM 1682 N N . MET B 1 96 ? -1.004 -20.016 -4.504 1 97.88 96 MET B N 1
ATOM 1683 C CA . MET B 1 96 ? -0.259 -19.297 -3.473 1 97.88 96 MET B CA 1
ATOM 1684 C C . MET B 1 96 ? 1.117 -18.891 -3.984 1 97.88 96 MET B C 1
ATOM 1686 O O . MET B 1 96 ? 1.578 -19.391 -5.012 1 97.88 96 MET B O 1
ATOM 1690 N N . TYR B 1 97 ? 1.71 -17.969 -3.271 1 97.94 97 TYR B N 1
ATOM 1691 C CA . TYR B 1 97 ? 2.984 -17.438 -3.734 1 97.94 97 TYR B CA 1
ATOM 1692 C C . TYR B 1 97 ? 4.012 -18.547 -3.906 1 97.94 97 TYR B C 1
ATOM 1694 O O . TYR B 1 97 ? 4.941 -18.422 -4.711 1 97.94 97 TYR B O 1
ATOM 1702 N N . ASP B 1 98 ? 3.873 -19.656 -3.195 1 97.88 98 ASP B N 1
ATOM 1703 C CA . ASP B 1 98 ? 4.875 -20.719 -3.225 1 97.88 98 ASP B CA 1
ATOM 1704 C C . ASP B 1 98 ? 4.5 -21.812 -4.23 1 97.88 98 ASP B C 1
ATOM 1706 O O . ASP B 1 98 ? 5.16 -22.844 -4.309 1 97.88 98 ASP B O 1
ATOM 1710 N N . GLY B 1 99 ? 3.467 -21.594 -4.902 1 97.56 99 GLY B N 1
ATOM 1711 C CA . GLY B 1 99 ? 3.07 -22.531 -5.949 1 97.56 99 GLY B CA 1
ATOM 1712 C C . GLY B 1 99 ? 2.031 -23.531 -5.488 1 97.56 99 GLY B C 1
ATOM 1713 O O . GLY B 1 99 ? 1.48 -24.281 -6.301 1 97.56 99 GLY B O 1
ATOM 1714 N N . SER B 1 100 ? 1.729 -23.641 -4.25 1 97.56 100 SER B N 1
ATOM 1715 C CA . SER B 1 100 ? 0.699 -24.547 -3.742 1 97.56 100 SER B CA 1
ATOM 1716 C C . SER B 1 100 ? -0.695 -24.062 -4.145 1 97.56 100 SER B C 1
ATOM 1718 O O . SER B 1 100 ? -0.861 -22.938 -4.625 1 97.56 100 SER B O 1
ATOM 1720 N N . PRO B 1 101 ? -1.748 -24.891 -4.098 1 97 101 PRO B N 1
ATOM 1721 C CA . PRO B 1 101 ? -3.109 -24.484 -4.449 1 97 101 PRO B CA 1
ATOM 1722 C C . PRO B 1 101 ? -3.582 -23.266 -3.652 1 97 101 PRO B C 1
ATOM 1724 O O . PRO B 1 101 ? -3.26 -23.141 -2.469 1 97 101 PRO B O 1
ATOM 1727 N N . TYR B 1 102 ? -4.324 -22.484 -4.305 1 96.31 102 TYR B N 1
ATOM 1728 C CA . TYR B 1 102 ? -4.812 -21.266 -3.693 1 96.31 102 TYR B CA 1
ATOM 1729 C C . TYR B 1 102 ? -5.738 -21.562 -2.523 1 96.31 102 TYR B C 1
ATOM 1731 O O . TYR B 1 102 ? -6.598 -22.453 -2.615 1 96.31 102 TYR B O 1
ATOM 1739 N N . VAL B 1 103 ? -5.574 -20.859 -1.434 1 92.12 103 VAL B N 1
ATOM 1740 C CA . VAL B 1 103 ? -6.449 -20.891 -0.267 1 92.12 103 VAL B CA 1
ATOM 1741 C C . VAL B 1 103 ? -6.91 -19.469 0.067 1 92.12 103 VAL B C 1
ATOM 1743 O O . VAL B 1 103 ? -6.09 -18.562 0.223 1 92.12 103 VAL B O 1
ATOM 1746 N N . MET B 1 104 ? -8.141 -19.219 0.159 1 86.38 104 MET B N 1
ATOM 1747 C CA . MET B 1 104 ? -8.68 -17.906 0.521 1 86.38 104 MET B CA 1
ATOM 1748 C C . MET B 1 104 ? -8.281 -17.531 1.944 1 86.38 104 MET B C 1
ATOM 1750 O O . MET B 1 104 ? -8.32 -18.375 2.848 1 86.38 104 MET B O 1
ATOM 1754 N N . PRO B 1 105 ? -7.762 -16.297 2.045 1 79.69 105 PRO B N 1
ATOM 1755 C CA . PRO B 1 105 ? -7.375 -15.898 3.4 1 79.69 105 PRO B CA 1
ATOM 1756 C C . PRO B 1 105 ? -8.555 -15.859 4.367 1 79.69 105 PRO B C 1
ATOM 1758 O O . PRO B 1 105 ? -9.664 -15.469 3.979 1 79.69 105 PRO B O 1
ATOM 1761 N N . VAL B 1 106 ? -8.406 -16.438 5.496 1 66.06 106 VAL B N 1
ATOM 1762 C CA . VAL B 1 106 ? -9.414 -16.375 6.551 1 66.06 106 VAL B CA 1
ATOM 1763 C C . VAL B 1 106 ? -9.133 -15.18 7.461 1 66.06 106 VAL B C 1
ATOM 1765 O O . VAL B 1 106 ? -8.039 -15.047 8 1 66.06 106 VAL B O 1
ATOM 1768 N N . LEU B 1 107 ? -9.602 -14.07 7.27 1 66.56 107 LEU B N 1
ATOM 1769 C CA . LEU B 1 107 ? -9.281 -12.922 8.117 1 66.56 107 LEU B CA 1
ATOM 1770 C C . LEU B 1 107 ? -10.07 -12.977 9.422 1 66.56 107 LEU B C 1
ATOM 1772 O O . LEU B 1 107 ? -11.211 -12.508 9.484 1 66.56 107 LEU B O 1
ATOM 1776 N N . GLU B 1 108 ? -9.727 -13.883 10.281 1 55.41 108 GLU B N 1
ATOM 1777 C CA . GLU B 1 108 ? -10.344 -14.047 11.594 1 55.41 108 GLU B CA 1
ATOM 1778 C C . GLU B 1 108 ? -10.438 -12.719 12.328 1 55.41 108 GLU B C 1
ATOM 1780 O O . GLU B 1 108 ? -11.43 -12.445 13.008 1 55.41 108 GLU B O 1
ATOM 1785 N N . GLU B 1 109 ? -9.359 -11.953 12.445 1 52.44 109 GLU B N 1
ATOM 1786 C CA . GLU B 1 109 ? -9.297 -10.781 13.32 1 52.44 109 GLU B CA 1
ATOM 1787 C C . GLU B 1 109 ? -10.266 -9.695 12.859 1 52.44 109 GLU B C 1
ATOM 1789 O O . GLU B 1 109 ? -10.797 -8.938 13.68 1 52.44 109 GLU B O 1
ATOM 1794 N N . ALA B 1 110 ? -10.562 -9.461 11.664 1 54.12 110 ALA B N 1
ATOM 1795 C CA . ALA B 1 110 ? -11.602 -8.531 11.234 1 54.12 110 ALA B CA 1
ATOM 1796 C C . ALA B 1 110 ? -12.984 -8.992 11.695 1 54.12 110 ALA B C 1
ATOM 1798 O O . ALA B 1 110 ? -13.945 -8.227 11.664 1 54.12 110 ALA B O 1
ATOM 1799 N N . ARG B 1 111 ? -13.172 -10.141 12.031 1 46.81 111 ARG B N 1
ATOM 1800 C CA . ARG B 1 111 ? -14.414 -10.742 12.516 1 46.81 111 ARG B CA 1
ATOM 1801 C C . ARG B 1 111 ? -14.555 -10.562 14.023 1 46.81 111 ARG B C 1
ATOM 1803 O O . ARG B 1 111 ? -15.641 -10.742 14.578 1 46.81 111 ARG B O 1
ATOM 1810 N N . ARG B 1 112 ? -13.414 -10.305 14.617 1 41.53 112 ARG B N 1
ATOM 1811 C CA . ARG B 1 112 ? -13.625 -10.125 16.047 1 41.53 112 ARG B CA 1
ATOM 1812 C C . ARG B 1 112 ? -13.859 -8.656 16.391 1 41.53 112 ARG B C 1
ATOM 1814 O O . ARG B 1 112 ? -13.234 -7.77 15.805 1 41.53 112 ARG B O 1
#

Sequence (224 aa):
MEVALISINLPQHDGCPGPDEDKYNCSRNFTGPLLNYFTCNNGYHTIHHMYPGMHWTAMIEAHERLVKPKMHPNLDQPNLLWYLFVTYALPGGRKMYDGSPYVMPVLEEARRMEVALISINLPQHDGCPGPDEDKYNCSRNFTGPLLNYFTCNNGYHTIHHMYPGMHWTAMIEAHERLVKPKMHPNLDQPNLLWYLFVTYALPGGRKMYDGSPYVMPVLEEARR

Solvent-accessible surface area (backbone atoms only — not comparable to full-atom values): 12566 Å² total; per-residue (Å²): 131,79,75,62,62,70,35,73,62,57,67,24,19,55,44,34,52,48,57,89,80,34,60,53,47,26,27,32,22,33,65,27,66,71,62,20,67,60,36,51,39,54,26,45,34,36,49,39,71,74,42,54,66,56,60,50,85,52,42,62,61,42,30,61,69,70,34,57,81,70,29,60,71,72,30,65,34,57,49,61,66,60,48,50,43,43,35,72,70,40,90,84,42,49,39,22,59,86,65,48,78,58,67,83,80,78,68,61,70,81,73,103,131,81,75,60,62,73,35,72,61,55,69,24,20,55,43,35,51,47,56,90,79,33,60,54,46,25,28,32,22,33,65,27,67,70,63,20,66,58,34,52,39,55,27,47,34,37,50,39,70,75,44,52,66,57,59,50,86,51,44,61,61,44,30,62,68,69,34,59,81,70,28,60,71,71,29,65,33,58,49,61,69,60,49,49,44,44,34,71,69,38,90,84,40,50,39,23,60,87,66,48,78,59,67,83,79,78,69,62,69,79,73,100

Organism: Polarella glacialis (NCBI:txid89957)